Protein AF-A0A7K2XEG7-F1 (afdb_monomer_lite)

pLDDT: mean 86.23, std 12.8, range [40.44, 97.81]

Foldseek 3Di:
DDDDADDAQLDDGPDDPCVVPDPVDDDDDDDDDAADLVVLQVLLCVLQVFGADPVLSVVSVLQLRPSVLSNQQSVLCVVVVQWDDDPRHIYGNDPDTRPSSLVVLVVLLVVADPLLLVLLLLLLLLDQKDFLVLSCVLVVHDSVVCVVSVVSNVSSVQWDDDPRIIGGSGSVSSVSSNVNDPPVVSVVSNVVSVVCVVVVVCVVDPDPPDDDDDDD

Sequence (216 aa):
DVWLIAHRPGEAPPLPAALLAHPAVRTERLSLGPLARADTHRLAHDVLGAPPARSLSSLVDRAGGHPRLVIDLLTGLREENGVRLSGGEVELLTERLPARLSSRVRETLERYSPVCRQLLCVAAVLGDEVVYGDLALMTRTSVSALLPTLEEVYATGAVRNVGTRAVFQSPLLRRLIAESVPASVRLALEQEAAALRPAHRAQQHPAPARPAPPAA

Radius of gyration: 22.32 Å; chains: 1; bounding box: 79×63×40 Å

Secondary structure (DSSP, 8-state):
--------TTSPPSS-HHHHT-TTS--------PPPHHHHHHHHHHHHSSPBPHHHHHHHHTTTT-HHHHHHHHHHHHHTT-EEEETTEEEE--SSPPHHHHHHHHHHHTTS-HHHHHHHHHHHHH-SEEEHHHHHHHTTS-HHHHHHHHHHHHHTSSEEEETTEEEES-HHHHHHHHHHS-HHHHHHHHHHHHHHHHHHHHHHSPPPPPPPPPP-

Structure (mmCIF, N/CA/C/O backbone):
data_AF-A0A7K2XEG7-F1
#
_entry.id   AF-A0A7K2XEG7-F1
#
loop_
_atom_site.group_PDB
_atom_site.id
_atom_site.type_symbol
_atom_site.label_atom_id
_atom_site.label_alt_id
_atom_site.label_comp_id
_atom_site.label_asym_id
_atom_site.label_entity_id
_atom_site.label_seq_id
_atom_site.pdbx_PDB_ins_code
_atom_site.Cartn_x
_atom_site.Cartn_y
_atom_site.Cartn_z
_atom_site.occupancy
_atom_site.B_iso_or_equiv
_atom_site.auth_seq_id
_atom_site.auth_comp_id
_atom_site.auth_asym_id
_atom_site.auth_atom_id
_atom_site.pdbx_PDB_model_num
ATOM 1 N N . ASP A 1 1 ? 29.432 12.779 -21.546 1.00 73.81 1 ASP A N 1
ATOM 2 C CA . ASP A 1 1 ? 28.850 11.768 -20.640 1.00 73.81 1 ASP A CA 1
ATOM 3 C C . ASP A 1 1 ? 27.525 12.244 -20.081 1.00 73.81 1 ASP A C 1
ATOM 5 O O . ASP A 1 1 ? 27.423 13.399 -19.682 1.00 73.81 1 ASP A O 1
ATOM 9 N N . VAL A 1 2 ? 26.507 11.384 -20.104 1.00 82.44 2 VAL A N 1
ATOM 10 C CA . VAL A 1 2 ? 25.190 11.646 -19.504 1.00 82.44 2 VAL A CA 1
ATOM 11 C C . VAL A 1 2 ? 25.057 10.740 -18.289 1.00 82.44 2 VAL A C 1
ATOM 13 O O . VAL A 1 2 ? 25.242 9.530 -18.401 1.00 82.44 2 VAL A O 1
ATOM 16 N N . TRP A 1 3 ? 24.740 11.325 -17.137 1.00 81.50 3 TRP A N 1
ATOM 17 C CA . TRP A 1 3 ? 24.556 10.602 -15.881 1.00 81.50 3 TRP A CA 1
ATOM 18 C C . TRP A 1 3 ? 23.070 10.567 -15.527 1.00 81.50 3 TRP A C 1
ATOM 20 O O . TRP A 1 3 ? 22.403 11.600 -15.536 1.00 81.50 3 TRP A O 1
ATOM 30 N N . LEU A 1 4 ? 22.556 9.379 -15.212 1.00 84.25 4 LEU A N 1
ATOM 31 C CA . LEU A 1 4 ? 21.182 9.162 -14.760 1.00 84.25 4 LEU A CA 1
ATOM 32 C C . LEU A 1 4 ? 21.197 8.820 -13.276 1.00 84.25 4 LEU A C 1
ATOM 34 O O . LEU A 1 4 ? 21.914 7.918 -12.846 1.00 84.25 4 LEU A O 1
ATOM 38 N N . ILE A 1 5 ? 20.410 9.553 -12.495 1.00 82.50 5 ILE A N 1
ATOM 39 C CA . ILE A 1 5 ? 20.371 9.422 -11.042 1.00 82.50 5 ILE A CA 1
ATOM 40 C C . ILE A 1 5 ? 18.914 9.368 -10.610 1.00 82.50 5 ILE A C 1
ATOM 42 O O . ILE A 1 5 ? 18.109 10.209 -11.004 1.00 82.50 5 ILE A O 1
ATOM 46 N N . ALA A 1 6 ? 18.583 8.373 -9.792 1.00 80.75 6 ALA A N 1
ATOM 47 C CA . ALA A 1 6 ? 17.257 8.200 -9.222 1.00 80.75 6 ALA A CA 1
ATOM 48 C C . ALA A 1 6 ? 17.298 8.511 -7.725 1.00 80.75 6 ALA A C 1
ATOM 50 O O . ALA A 1 6 ? 18.203 8.073 -7.017 1.00 80.75 6 ALA A O 1
ATOM 51 N N . HIS A 1 7 ? 16.302 9.245 -7.240 1.00 75.81 7 HIS A N 1
ATOM 52 C CA . HIS A 1 7 ? 16.096 9.481 -5.817 1.00 75.81 7 HIS A CA 1
ATOM 53 C C . HIS A 1 7 ? 14.603 9.430 -5.501 1.00 75.81 7 HIS A C 1
ATOM 55 O O . HIS A 1 7 ? 13.766 9.662 -6.377 1.00 75.81 7 HIS A O 1
ATOM 61 N N . ARG A 1 8 ? 14.257 9.110 -4.254 1.00 69.50 8 ARG A N 1
ATOM 62 C CA . ARG A 1 8 ? 12.869 9.152 -3.797 1.00 69.50 8 ARG A CA 1
ATOM 63 C C . ARG A 1 8 ? 12.520 10.579 -3.346 1.00 69.50 8 ARG A C 1
ATOM 65 O O . ARG A 1 8 ? 13.357 11.233 -2.721 1.00 69.50 8 ARG A O 1
ATOM 72 N N . PRO A 1 9 ? 11.313 11.090 -3.639 1.00 63.09 9 PRO A N 1
ATOM 73 C CA . PRO A 1 9 ? 10.816 12.310 -3.008 1.00 63.09 9 PRO A CA 1
ATOM 74 C C . PRO A 1 9 ? 10.811 12.169 -1.478 1.00 63.09 9 PRO A C 1
ATOM 76 O O . PRO A 1 9 ? 10.471 11.107 -0.967 1.00 63.09 9 PRO A O 1
ATOM 79 N N . GLY A 1 10 ? 11.215 13.212 -0.752 1.00 61.12 10 GLY A N 1
ATOM 80 C CA . GLY A 1 10 ? 11.318 13.184 0.715 1.00 61.12 10 GLY A CA 1
ATOM 81 C C . GLY A 1 10 ? 12.621 12.587 1.263 1.00 61.12 10 GLY A C 1
ATOM 82 O O . GLY A 1 10 ? 12.930 12.790 2.432 1.00 61.12 10 GLY A O 1
ATOM 83 N N . GLU A 1 11 ? 13.423 11.922 0.428 1.00 66.06 11 GLU A N 1
ATOM 84 C CA . GLU A 1 11 ? 14.806 11.565 0.755 1.00 66.06 11 GLU A CA 1
ATOM 85 C C . GLU A 1 11 ? 15.761 12.646 0.227 1.00 66.06 11 GLU A C 1
ATOM 87 O O . GLU A 1 11 ? 15.491 13.302 -0.786 1.00 66.06 11 GLU A O 1
ATOM 92 N N . ALA A 1 12 ? 16.883 12.852 0.924 1.00 62.97 12 ALA A N 1
ATOM 93 C CA . ALA A 1 12 ? 17.890 13.813 0.491 1.00 62.97 12 ALA A CA 1
ATOM 94 C C . ALA A 1 12 ? 18.411 13.436 -0.909 1.00 62.97 12 ALA A C 1
ATOM 96 O O . ALA A 1 12 ? 18.666 12.254 -1.168 1.00 62.97 12 ALA A O 1
ATOM 97 N N . PRO A 1 13 ? 18.574 14.410 -1.826 1.00 67.31 13 PRO A N 1
ATOM 98 C CA . PRO A 1 13 ? 19.103 14.116 -3.144 1.00 67.31 13 PRO A CA 1
ATOM 99 C C . PRO A 1 13 ? 20.511 13.514 -3.003 1.00 67.31 13 PRO A C 1
ATOM 101 O O . PRO A 1 13 ? 21.317 14.011 -2.216 1.00 67.31 13 PRO A O 1
ATOM 104 N N . PRO A 1 14 ? 20.840 12.472 -3.780 1.00 67.81 14 PRO A N 1
ATOM 105 C CA . PRO A 1 14 ? 22.140 11.807 -3.711 1.00 67.81 14 PRO A CA 1
ATOM 106 C C . PRO A 1 14 ? 23.284 12.689 -4.234 1.00 67.81 14 PRO A C 1
ATOM 108 O O . PRO A 1 14 ? 24.449 12.360 -4.031 1.00 67.81 14 PRO A O 1
ATOM 111 N N . LEU A 1 15 ? 22.967 13.803 -4.907 1.00 73.25 15 LEU A N 1
ATOM 112 C CA . LEU A 1 15 ? 23.948 14.785 -5.352 1.00 73.25 15 LEU A CA 1
ATOM 113 C C . LEU A 1 15 ? 23.945 16.035 -4.468 1.00 73.25 15 LEU A C 1
ATOM 115 O O . LEU A 1 15 ? 22.869 16.536 -4.127 1.00 73.25 15 LEU A O 1
ATOM 119 N N . PRO A 1 16 ? 25.130 16.614 -4.190 1.00 76.50 16 PRO A N 1
ATOM 120 C CA . PRO A 1 16 ? 25.227 17.911 -3.539 1.00 76.50 16 PRO A CA 1
ATOM 121 C C . PRO A 1 16 ? 24.469 18.977 -4.333 1.00 76.50 16 PRO A C 1
ATOM 123 O O . PRO A 1 16 ? 24.622 19.076 -5.553 1.00 76.50 16 PRO A O 1
ATOM 126 N N . ALA A 1 17 ? 23.717 19.836 -3.641 1.00 74.12 17 ALA A N 1
ATOM 127 C CA . ALA A 1 17 ? 23.004 20.955 -4.266 1.00 74.12 17 ALA A CA 1
ATOM 128 C C . ALA A 1 17 ? 23.933 21.847 -5.116 1.00 74.12 17 ALA A C 1
ATOM 130 O O . ALA A 1 17 ? 23.524 22.343 -6.163 1.00 74.12 17 ALA A O 1
ATOM 131 N N . ALA A 1 18 ? 25.201 21.980 -4.712 1.00 74.56 18 ALA A N 1
ATOM 132 C CA . ALA A 1 18 ? 26.227 22.718 -5.444 1.00 74.56 18 ALA A CA 1
ATOM 133 C C . ALA A 1 18 ? 26.512 22.147 -6.846 1.00 74.56 18 ALA A C 1
ATOM 135 O O . ALA A 1 18 ? 26.750 22.912 -7.776 1.00 74.56 18 ALA A O 1
ATOM 136 N N . LEU A 1 19 ? 26.450 20.821 -7.021 1.00 76.81 19 LEU A N 1
ATOM 137 C CA . LEU A 1 19 ? 26.666 20.185 -8.322 1.00 76.81 19 LEU A CA 1
ATOM 138 C C . LEU A 1 19 ? 25.466 20.412 -9.249 1.00 76.81 19 LEU A C 1
ATOM 140 O O . LEU A 1 19 ? 25.640 20.735 -10.419 1.00 76.81 19 LEU A O 1
ATOM 144 N N . LEU A 1 20 ? 24.249 20.299 -8.708 1.00 75.56 20 LEU A N 1
ATOM 145 C CA . LEU A 1 20 ? 23.008 20.551 -9.449 1.00 75.56 20 LEU A CA 1
ATOM 146 C C . LEU A 1 20 ? 22.867 22.023 -9.876 1.00 75.56 20 LEU A C 1
ATOM 148 O O . LEU A 1 20 ? 22.195 22.309 -10.862 1.00 75.56 20 LEU A O 1
ATOM 152 N N . ALA A 1 21 ? 23.489 22.942 -9.132 1.00 75.31 21 ALA A N 1
ATOM 153 C CA . ALA A 1 21 ? 23.511 24.374 -9.419 1.00 75.31 21 ALA A CA 1
ATOM 154 C C . ALA A 1 21 ? 24.719 24.816 -10.267 1.00 75.31 21 ALA A C 1
ATOM 156 O O . ALA A 1 21 ? 24.853 26.005 -10.557 1.00 75.31 21 ALA A O 1
ATOM 157 N N . HIS A 1 22 ? 25.613 23.898 -10.657 1.00 81.00 22 HIS A N 1
ATOM 158 C CA . HIS A 1 22 ? 26.807 24.263 -11.408 1.00 81.00 22 HIS A CA 1
ATOM 159 C C . HIS A 1 22 ? 26.426 24.704 -12.834 1.00 81.00 22 HIS A C 1
ATOM 161 O O . HIS A 1 22 ? 25.903 23.895 -13.597 1.00 81.00 22 HIS A O 1
ATOM 167 N N . PRO A 1 23 ? 26.765 25.935 -13.265 1.00 79.00 23 PRO A N 1
ATOM 168 C CA . PRO A 1 23 ? 26.377 26.447 -14.586 1.00 79.00 23 PRO A CA 1
ATOM 169 C C . PRO A 1 23 ? 26.982 25.690 -15.782 1.00 79.00 23 PRO A C 1
ATOM 171 O O . PRO A 1 23 ? 26.504 25.849 -16.901 1.00 79.00 23 PRO A O 1
ATOM 174 N N . ALA A 1 24 ? 28.012 24.862 -15.569 1.00 85.12 24 ALA A N 1
ATOM 175 C CA . ALA A 1 24 ? 28.603 24.013 -16.603 1.00 85.12 24 ALA A CA 1
ATOM 176 C C . ALA A 1 24 ? 27.868 22.668 -16.767 1.00 85.12 24 ALA A C 1
ATOM 178 O O . ALA A 1 24 ? 28.137 21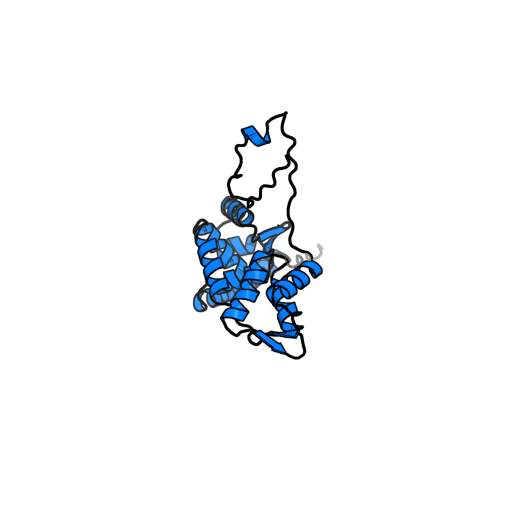.936 -17.717 1.00 85.12 24 ALA A O 1
ATOM 179 N N . VAL A 1 25 ? 26.947 22.330 -15.854 1.00 82.19 25 VAL A N 1
ATOM 180 C CA . VAL A 1 25 ? 26.185 21.078 -15.860 1.00 82.19 25 VAL A CA 1
ATOM 181 C C . VAL A 1 25 ? 24.733 21.384 -16.204 1.00 82.19 25 VAL A C 1
ATOM 183 O O . VAL A 1 25 ? 24.020 22.052 -15.457 1.00 82.19 25 VAL A O 1
ATOM 186 N N . ARG A 1 26 ? 24.253 20.856 -17.333 1.00 82.62 26 ARG A N 1
ATOM 187 C CA . ARG A 1 26 ? 22.825 20.899 -17.655 1.00 82.62 26 ARG A CA 1
ATOM 188 C C . ARG A 1 26 ? 22.113 19.783 -16.897 1.00 82.62 26 ARG A C 1
ATOM 190 O O . ARG A 1 26 ? 22.345 18.609 -17.168 1.00 82.62 26 ARG A O 1
ATOM 197 N N . THR A 1 27 ? 21.232 20.159 -15.976 1.00 81.94 27 THR A N 1
ATOM 198 C CA . THR A 1 27 ? 20.401 19.215 -15.221 1.00 81.94 27 THR A CA 1
ATOM 199 C C . THR A 1 27 ? 18.966 19.278 -15.725 1.00 81.94 27 THR A C 1
ATOM 201 O O . THR A 1 27 ? 18.382 20.358 -15.801 1.00 81.94 27 THR A O 1
ATOM 204 N N . GLU A 1 28 ? 18.376 18.125 -16.021 1.00 83.69 28 GLU A N 1
ATOM 205 C CA . GLU A 1 28 ? 16.949 17.992 -16.306 1.00 83.69 28 GLU A CA 1
ATOM 206 C C . GLU A 1 28 ? 16.319 17.054 -15.275 1.00 83.69 28 GLU A C 1
ATOM 208 O O . GLU A 1 28 ? 16.890 16.017 -14.936 1.00 83.69 28 GLU A O 1
ATOM 213 N N . ARG A 1 29 ? 15.158 17.437 -14.732 1.00 79.81 29 ARG A N 1
ATOM 214 C CA . ARG A 1 29 ? 14.415 16.602 -13.783 1.00 79.81 29 ARG A CA 1
ATOM 215 C C . ARG A 1 29 ? 13.237 15.962 -14.493 1.00 79.81 29 ARG A C 1
ATOM 217 O O . ARG A 1 29 ? 12.306 16.657 -14.888 1.00 79.81 29 ARG A O 1
ATOM 224 N N . LEU A 1 30 ? 13.255 14.638 -14.569 1.00 84.12 30 LEU A N 1
ATOM 225 C CA . LEU A 1 30 ? 12.117 13.852 -15.020 1.00 84.12 30 LEU A CA 1
ATOM 226 C C . LEU A 1 30 ? 11.344 13.347 -13.799 1.00 84.12 30 LEU A C 1
ATOM 228 O O . LEU A 1 30 ? 11.855 12.540 -13.023 1.00 84.12 30 LEU A O 1
ATOM 232 N N . SER A 1 31 ? 10.116 13.830 -13.615 1.00 80.44 31 SER A N 1
ATOM 233 C CA . SER A 1 31 ? 9.225 13.288 -12.588 1.00 80.44 31 SER A CA 1
ATOM 234 C C . SER A 1 31 ? 8.603 11.990 -13.096 1.00 80.44 31 SER A C 1
ATOM 236 O O . SER A 1 31 ? 7.930 11.983 -14.127 1.00 80.44 31 SER A O 1
ATOM 238 N N . LEU A 1 32 ? 8.852 10.886 -12.391 1.00 84.31 32 LEU A N 1
ATOM 239 C CA . LEU A 1 32 ? 8.277 9.589 -12.729 1.00 84.31 32 LEU A CA 1
ATOM 240 C C . LEU A 1 32 ? 6.904 9.450 -12.073 1.00 84.31 32 LEU A C 1
ATOM 242 O O . LEU A 1 32 ? 6.792 9.382 -10.849 1.00 84.31 32 LEU A O 1
ATOM 246 N N . GLY A 1 33 ? 5.869 9.403 -12.907 1.00 83.75 33 GLY A N 1
ATOM 247 C CA . GLY A 1 33 ? 4.522 9.040 -12.485 1.00 83.75 33 GLY A CA 1
ATOM 248 C C . GLY A 1 33 ? 4.345 7.524 -12.319 1.00 83.75 33 GLY A C 1
ATOM 249 O O . GLY A 1 33 ? 5.250 6.745 -12.633 1.00 83.75 33 GLY A O 1
ATOM 250 N N . PRO A 1 34 ? 3.165 7.089 -11.848 1.00 88.12 34 PRO A N 1
ATOM 251 C CA . PRO A 1 34 ? 2.790 5.682 -11.889 1.00 88.12 34 PRO A CA 1
ATOM 252 C C . PRO A 1 34 ? 2.777 5.168 -13.334 1.00 88.12 34 PRO A C 1
ATOM 254 O O . PRO A 1 34 ? 2.472 5.907 -14.271 1.00 88.12 34 PRO A O 1
ATOM 257 N N . LEU A 1 35 ? 3.077 3.881 -13.508 1.00 93.75 35 LEU A N 1
ATOM 258 C CA . LEU A 1 35 ? 2.961 3.214 -14.800 1.00 93.75 35 LEU A CA 1
ATOM 259 C C . LEU A 1 35 ? 1.519 3.250 -15.297 1.00 93.75 35 LEU A C 1
ATOM 261 O O . LEU A 1 35 ? 0.571 3.073 -14.525 1.00 93.75 35 LEU A O 1
ATOM 265 N N . ALA A 1 36 ? 1.352 3.397 -16.612 1.00 94.38 36 ALA A N 1
ATOM 266 C CA . ALA A 1 36 ? 0.051 3.206 -17.224 1.00 94.38 36 ALA A CA 1
ATOM 267 C C . ALA A 1 36 ? -0.427 1.762 -17.004 1.00 94.38 36 ALA A C 1
ATOM 269 O O . ALA A 1 36 ? 0.364 0.834 -16.805 1.00 94.38 36 ALA A O 1
ATOM 270 N N . ARG A 1 37 ? -1.745 1.549 -17.082 1.00 94.94 37 ARG A N 1
ATOM 271 C CA . ARG A 1 37 ? -2.347 0.216 -16.936 1.00 94.94 37 ARG A CA 1
ATOM 272 C C . ARG A 1 37 ? -1.685 -0.798 -17.876 1.00 94.94 37 ARG A C 1
ATOM 274 O O . ARG A 1 37 ? -1.244 -1.842 -17.417 1.00 94.94 37 ARG A O 1
ATOM 281 N N . ALA A 1 38 ? -1.541 -0.468 -19.160 1.00 96.00 38 ALA A N 1
ATOM 282 C CA . ALA A 1 38 ? -0.907 -1.356 -20.138 1.00 96.00 38 ALA A CA 1
ATOM 283 C C . ALA A 1 38 ? 0.538 -1.729 -19.751 1.00 96.00 38 ALA A C 1
ATOM 285 O O . ALA A 1 38 ? 0.902 -2.900 -19.799 1.00 96.00 38 ALA A O 1
ATOM 286 N N . ASP A 1 39 ? 1.338 -0.763 -19.292 1.00 97.00 39 ASP A N 1
ATOM 287 C CA . ASP A 1 39 ? 2.721 -0.987 -18.842 1.00 97.00 39 ASP A CA 1
ATOM 288 C C . ASP A 1 39 ? 2.795 -1.852 -17.590 1.00 97.00 39 ASP A C 1
ATOM 290 O O . ASP A 1 39 ? 3.689 -2.679 -17.447 1.00 97.00 39 ASP A O 1
ATOM 294 N N . THR A 1 40 ? 1.818 -1.696 -16.703 1.00 96.94 40 THR A N 1
ATOM 295 C CA . THR A 1 40 ? 1.696 -2.496 -15.487 1.00 96.94 40 THR A CA 1
ATOM 296 C C . THR A 1 40 ? 1.416 -3.966 -15.814 1.00 96.94 40 THR A C 1
ATOM 298 O O . THR A 1 40 ? 2.018 -4.853 -15.212 1.00 96.94 40 THR A O 1
ATOM 301 N N . HIS A 1 41 ? 0.555 -4.236 -16.801 1.00 96.75 41 HIS A N 1
ATOM 302 C CA . HIS A 1 41 ? 0.289 -5.597 -17.286 1.00 96.75 41 HIS A CA 1
ATOM 303 C C . HIS A 1 41 ? 1.481 -6.194 -18.039 1.00 96.75 41 HIS A C 1
ATOM 305 O O . HIS A 1 41 ? 1.762 -7.378 -17.870 1.00 96.75 41 HIS A O 1
ATOM 311 N N . ARG A 1 42 ? 2.229 -5.383 -18.802 1.00 97.31 42 ARG A N 1
ATOM 312 C CA . ARG A 1 42 ? 3.500 -5.814 -19.417 1.00 97.31 42 ARG A CA 1
ATOM 313 C C . ARG A 1 42 ? 4.530 -6.205 -18.360 1.00 97.31 42 ARG A C 1
ATOM 315 O O . ARG A 1 42 ? 5.065 -7.303 -18.414 1.00 97.31 42 ARG A O 1
ATOM 322 N N . LEU A 1 43 ? 4.711 -5.370 -17.338 1.00 97.81 43 LEU A N 1
ATOM 323 C CA . LEU A 1 43 ? 5.572 -5.692 -16.201 1.00 97.81 43 LEU A CA 1
ATOM 324 C C . LEU A 1 43 ? 5.125 -6.980 -15.494 1.00 97.81 43 LEU A C 1
ATOM 326 O O . LEU A 1 43 ? 5.958 -7.798 -15.117 1.00 97.81 43 LEU A O 1
ATOM 330 N N . ALA A 1 44 ? 3.817 -7.174 -15.308 1.00 97.50 44 ALA A N 1
ATOM 331 C CA . ALA A 1 44 ? 3.295 -8.388 -14.690 1.00 97.50 44 ALA A CA 1
ATOM 332 C C . ALA A 1 44 ? 3.610 -9.635 -15.524 1.00 97.50 44 ALA A C 1
ATOM 334 O O . ALA A 1 44 ? 4.082 -10.627 -14.972 1.00 97.50 44 ALA A O 1
ATOM 335 N N . HIS A 1 45 ? 3.405 -9.561 -16.841 1.00 97.19 45 HIS A N 1
ATOM 336 C CA . HIS A 1 45 ? 3.793 -10.612 -17.775 1.00 97.19 45 HIS A CA 1
ATOM 337 C C . HIS A 1 45 ? 5.289 -10.936 -17.665 1.00 97.19 45 HIS A C 1
ATOM 339 O O . HIS A 1 45 ? 5.645 -12.100 -17.508 1.00 97.19 45 HIS A O 1
ATOM 345 N N . ASP A 1 46 ? 6.156 -9.922 -17.663 1.00 97.50 46 ASP A N 1
ATOM 346 C CA . ASP A 1 46 ? 7.610 -10.108 -17.581 1.00 97.50 46 ASP A CA 1
ATOM 347 C C . ASP A 1 46 ? 8.040 -10.781 -16.269 1.00 97.50 46 ASP A C 1
ATOM 349 O O . ASP A 1 46 ? 8.928 -11.633 -16.258 1.00 97.50 46 ASP A O 1
ATOM 353 N N . VAL A 1 47 ? 7.386 -10.447 -15.152 1.00 96.62 47 VAL A N 1
ATOM 354 C CA . VAL A 1 47 ? 7.666 -11.064 -13.845 1.00 96.62 47 VAL A CA 1
ATOM 355 C C . VAL A 1 47 ? 7.169 -12.510 -13.781 1.00 96.62 47 VAL A C 1
ATOM 357 O O . VAL A 1 47 ? 7.816 -13.347 -13.145 1.00 96.62 47 VAL A O 1
ATOM 360 N N . LEU A 1 48 ? 6.018 -12.806 -14.390 1.00 95.88 48 LEU A N 1
ATOM 361 C CA . LEU A 1 48 ? 5.348 -14.108 -14.317 1.00 95.88 48 LEU A CA 1
ATOM 362 C C . LEU A 1 48 ? 5.817 -15.098 -15.393 1.00 95.88 48 LEU A C 1
ATOM 364 O O . LEU A 1 48 ? 5.692 -16.304 -15.190 1.00 95.88 48 LEU A O 1
ATOM 368 N N . GLY A 1 49 ? 6.343 -14.603 -16.515 1.00 96.19 49 GLY A N 1
ATOM 369 C CA . GLY A 1 49 ? 6.673 -15.383 -17.713 1.00 96.19 49 GLY A CA 1
ATOM 370 C C . GLY A 1 49 ? 5.464 -15.748 -18.587 1.00 96.19 49 GLY A C 1
ATOM 371 O O . GLY A 1 49 ? 5.629 -16.438 -19.589 1.00 96.19 49 GLY A O 1
ATOM 372 N N . ALA A 1 50 ? 4.261 -15.314 -18.205 1.00 96.25 50 ALA A N 1
ATOM 373 C CA . ALA A 1 50 ? 3.000 -15.539 -18.906 1.00 96.25 50 ALA A CA 1
ATOM 374 C C . ALA A 1 50 ? 1.978 -14.455 -18.503 1.00 96.25 50 ALA A C 1
ATOM 376 O O . ALA A 1 50 ? 2.110 -13.860 -17.426 1.00 96.25 50 ALA A O 1
ATOM 377 N N . PRO A 1 51 ? 0.960 -14.167 -19.335 1.00 96.00 51 PRO A N 1
ATOM 378 C CA . PRO A 1 51 ? -0.019 -13.126 -19.035 1.00 96.00 51 PRO A CA 1
ATOM 379 C C . PRO A 1 51 ? -0.858 -13.467 -17.789 1.00 96.00 51 PRO A C 1
ATOM 381 O O . PRO A 1 51 ? -1.234 -14.625 -17.591 1.00 96.00 51 PRO A O 1
ATOM 384 N N . PRO A 1 52 ? -1.172 -12.480 -16.931 1.00 96.62 52 PRO A N 1
ATOM 385 C CA . PRO A 1 52 ? -2.037 -12.696 -15.777 1.00 96.62 52 PRO A CA 1
ATOM 386 C C . PRO A 1 52 ? -3.501 -12.879 -16.199 1.00 96.62 52 PRO A C 1
ATOM 388 O O . PRO A 1 52 ? -4.070 -12.027 -16.883 1.00 96.62 52 PRO A O 1
ATOM 391 N N . ALA A 1 53 ? -4.156 -13.925 -15.692 1.00 96.81 53 ALA A N 1
ATOM 392 C CA . ALA A 1 53 ? -5.591 -14.131 -15.873 1.00 96.81 53 ALA A CA 1
ATOM 393 C C . ALA A 1 53 ? -6.407 -12.998 -15.220 1.00 96.81 53 ALA A C 1
ATOM 395 O O . ALA A 1 53 ? -5.899 -12.213 -14.412 1.00 96.81 53 ALA A O 1
ATOM 396 N N . ARG A 1 54 ? -7.710 -12.915 -15.518 1.00 95.12 54 ARG A N 1
ATOM 397 C CA . ARG A 1 54 ? -8.589 -11.797 -15.106 1.00 95.12 54 ARG A CA 1
ATOM 398 C C . ARG A 1 54 ? -8.531 -11.442 -13.612 1.00 95.12 54 ARG A C 1
ATOM 400 O O . ARG A 1 54 ? -8.519 -10.256 -13.269 1.00 95.12 54 ARG A O 1
ATOM 407 N N . SER A 1 55 ? -8.520 -12.434 -12.722 1.00 93.75 55 SER A N 1
ATOM 408 C CA . SER A 1 55 ? -8.474 -12.214 -11.267 1.00 93.75 55 SER A CA 1
ATOM 409 C C . SER A 1 55 ? -7.138 -11.610 -10.828 1.00 93.75 55 SER A C 1
ATOM 411 O O . SER A 1 55 ? -7.118 -10.583 -10.149 1.00 93.75 55 SER A O 1
ATOM 413 N N . LEU A 1 56 ? -6.022 -12.173 -11.301 1.00 96.06 56 LEU A N 1
ATOM 414 C CA . LEU A 1 56 ? -4.681 -11.658 -11.031 1.00 96.06 56 LEU A CA 1
ATOM 415 C C . LEU A 1 56 ? -4.480 -10.264 -11.637 1.00 96.06 56 LEU A C 1
ATOM 417 O O . LEU A 1 56 ? -3.972 -9.370 -10.969 1.00 96.06 56 LEU A O 1
ATOM 421 N N . SER A 1 57 ? -4.964 -10.054 -12.861 1.00 96.38 57 SER A N 1
ATOM 422 C CA . SER A 1 57 ? -4.988 -8.756 -13.537 1.00 96.38 57 SER A CA 1
ATOM 423 C C . SER A 1 57 ? -5.695 -7.682 -12.704 1.00 96.38 57 SER A C 1
ATOM 425 O O . SER A 1 57 ? -5.180 -6.577 -12.542 1.00 96.38 57 SER A O 1
ATOM 427 N N . SER A 1 58 ? -6.847 -8.022 -12.120 1.00 94.94 58 SER A N 1
ATOM 428 C CA . SER A 1 58 ? -7.612 -7.105 -11.268 1.00 94.94 58 SER A CA 1
ATOM 429 C C . SER A 1 58 ? -6.863 -6.770 -9.974 1.00 94.94 58 SER A C 1
ATOM 431 O O . SER A 1 58 ? -6.917 -5.637 -9.499 1.00 94.94 58 SER A O 1
ATOM 433 N N . LEU A 1 59 ? -6.130 -7.730 -9.401 1.00 94.62 59 LEU A N 1
ATOM 434 C CA . LEU A 1 59 ? -5.284 -7.491 -8.231 1.00 94.62 59 LEU A CA 1
ATOM 435 C C . LEU A 1 59 ? -4.064 -6.621 -8.574 1.00 94.62 59 LEU A C 1
ATOM 437 O O . LEU A 1 59 ? -3.726 -5.716 -7.812 1.00 94.62 59 LEU A O 1
ATOM 441 N N . VAL A 1 60 ? -3.445 -6.849 -9.733 1.00 95.50 60 VAL A N 1
ATOM 442 C CA . VAL A 1 60 ? -2.335 -6.044 -10.263 1.00 95.50 60 VAL A CA 1
ATOM 443 C C . VAL A 1 60 ? -2.769 -4.596 -10.510 1.00 95.50 60 VAL A C 1
ATOM 445 O O . VAL A 1 60 ? -2.052 -3.675 -10.121 1.00 95.50 60 VAL A O 1
ATOM 448 N N . ASP A 1 61 ? -3.968 -4.368 -11.053 1.00 95.19 61 ASP A N 1
ATOM 449 C CA . ASP A 1 61 ? -4.516 -3.018 -11.249 1.00 95.19 61 ASP A CA 1
ATOM 450 C C . ASP A 1 61 ? -4.592 -2.224 -9.934 1.00 95.19 61 ASP A C 1
ATOM 452 O O . ASP A 1 61 ? -4.351 -1.014 -9.907 1.00 95.19 61 ASP A O 1
ATOM 456 N N . ARG A 1 62 ? -4.867 -2.903 -8.810 1.00 93.06 62 ARG A N 1
ATOM 457 C CA . ARG A 1 62 ? -4.932 -2.266 -7.485 1.00 93.06 62 ARG A CA 1
ATOM 458 C C . ARG A 1 62 ? -3.580 -1.753 -7.004 1.00 93.06 62 ARG A C 1
ATOM 460 O O . ARG A 1 62 ? -3.560 -0.923 -6.097 1.00 93.06 62 ARG A O 1
ATOM 467 N N . ALA A 1 63 ? -2.465 -2.187 -7.593 1.00 92.56 63 ALA A N 1
ATOM 468 C CA . ALA A 1 63 ? -1.161 -1.595 -7.315 1.00 92.56 63 ALA A CA 1
ATOM 469 C C . ALA A 1 63 ? -1.087 -0.125 -7.764 1.00 92.56 63 ALA A C 1
ATOM 471 O O . ALA A 1 63 ? -0.227 0.604 -7.268 1.00 92.56 63 ALA A O 1
ATOM 472 N N . GLY A 1 64 ? -1.989 0.341 -8.638 1.00 89.50 64 GLY A N 1
ATOM 473 C CA . GLY A 1 64 ? -2.060 1.743 -9.057 1.00 89.50 64 GLY A CA 1
ATOM 474 C C . GLY A 1 64 ? -0.823 2.187 -9.837 1.00 89.50 64 GLY A C 1
ATOM 475 O O . GLY A 1 64 ? -0.340 3.294 -9.634 1.00 89.50 64 GLY A O 1
ATOM 476 N N . GLY A 1 65 ? -0.249 1.290 -10.645 1.00 91.31 65 GLY A N 1
ATOM 477 C CA . GLY A 1 65 ? 0.931 1.578 -11.464 1.00 91.31 65 GLY A CA 1
ATOM 478 C C . GLY A 1 65 ? 2.253 1.678 -10.699 1.00 91.31 65 GLY A C 1
ATOM 479 O O . GLY A 1 65 ? 3.245 2.113 -11.274 1.00 91.31 65 GLY A O 1
ATOM 480 N N . HIS A 1 66 ? 2.310 1.281 -9.423 1.00 89.44 66 HIS A N 1
ATOM 481 C CA . HIS A 1 66 ? 3.552 1.279 -8.641 1.00 89.44 66 HIS A CA 1
ATOM 482 C C . HIS A 1 66 ? 4.419 0.054 -8.990 1.00 89.44 66 HIS A C 1
ATOM 484 O O . HIS A 1 66 ? 4.114 -1.044 -8.512 1.00 89.44 66 HIS A O 1
ATOM 490 N N . PRO A 1 67 ? 5.535 0.202 -9.738 1.00 91.25 67 PRO A N 1
ATOM 491 C CA . PRO A 1 67 ? 6.280 -0.943 -10.276 1.00 91.25 67 PRO A CA 1
ATOM 492 C C . PRO A 1 67 ? 6.788 -1.884 -9.184 1.00 91.25 67 PRO A C 1
ATOM 494 O O . PRO A 1 67 ? 6.674 -3.102 -9.290 1.00 91.25 67 PRO A O 1
ATOM 497 N N . ARG A 1 68 ? 7.315 -1.314 -8.091 1.00 88.94 68 ARG A N 1
ATOM 498 C CA . ARG A 1 68 ? 7.823 -2.091 -6.956 1.00 88.94 68 ARG A CA 1
ATOM 499 C C . ARG A 1 68 ? 6.722 -2.922 -6.298 1.00 88.94 68 ARG A C 1
ATOM 501 O O . ARG A 1 68 ? 6.961 -4.089 -6.024 1.00 88.94 68 ARG A O 1
ATOM 508 N N . LEU A 1 69 ? 5.532 -2.353 -6.077 1.00 90.56 69 LEU A N 1
ATOM 509 C CA . LEU A 1 69 ? 4.417 -3.087 -5.466 1.00 90.56 69 LEU A CA 1
ATOM 510 C C . LEU A 1 69 ? 3.952 -4.243 -6.353 1.00 90.56 69 LEU A C 1
ATOM 512 O O . LEU A 1 69 ? 3.656 -5.310 -5.831 1.00 90.56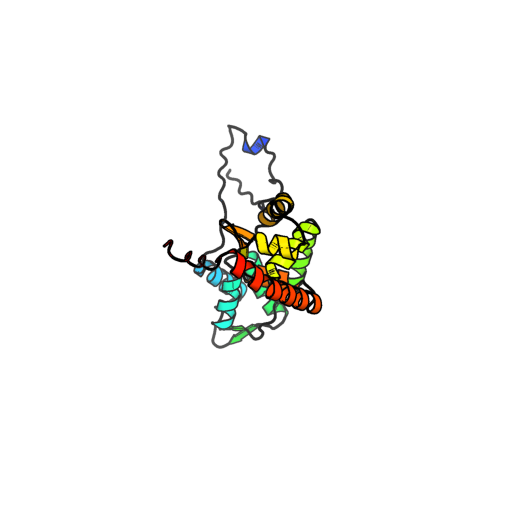 69 LEU A O 1
ATOM 516 N N . VAL A 1 70 ? 3.930 -4.052 -7.675 1.00 94.75 70 VAL A N 1
ATOM 517 C CA . VAL A 1 70 ? 3.585 -5.109 -8.641 1.00 94.75 70 VAL A CA 1
ATOM 518 C C . VAL A 1 70 ? 4.596 -6.251 -8.569 1.00 94.75 70 VAL A C 1
ATOM 520 O O . VAL A 1 70 ? 4.206 -7.400 -8.383 1.00 94.75 70 VAL A O 1
ATOM 523 N N . ILE A 1 71 ? 5.893 -5.940 -8.653 1.00 94.69 71 ILE A N 1
ATOM 524 C CA . ILE A 1 71 ? 6.964 -6.945 -8.584 1.00 94.69 71 ILE A CA 1
ATOM 525 C C . ILE A 1 71 ? 6.895 -7.717 -7.265 1.00 94.69 71 ILE A C 1
ATOM 527 O O . ILE A 1 71 ? 6.978 -8.945 -7.259 1.00 94.69 71 ILE A O 1
ATOM 531 N N . ASP A 1 72 ? 6.728 -7.007 -6.152 1.00 93.19 72 ASP A N 1
ATOM 532 C CA . ASP A 1 72 ? 6.720 -7.594 -4.816 1.00 93.19 72 ASP A CA 1
ATOM 533 C C . ASP A 1 72 ? 5.487 -8.474 -4.585 1.00 93.19 72 ASP A C 1
ATOM 535 O O . ASP A 1 72 ? 5.611 -9.570 -4.039 1.00 93.19 72 ASP A O 1
ATOM 539 N N . LEU A 1 73 ? 4.318 -8.026 -5.052 1.00 94.88 73 LEU A N 1
ATOM 540 C CA . LEU A 1 73 ? 3.079 -8.798 -5.036 1.00 94.88 73 LEU A CA 1
ATOM 541 C C . LEU A 1 73 ? 3.236 -10.105 -5.818 1.00 94.88 73 LEU A C 1
ATOM 543 O O . LEU A 1 73 ? 2.950 -11.175 -5.292 1.00 94.88 73 LEU A O 1
ATOM 547 N N . LEU A 1 74 ? 3.688 -10.026 -7.069 1.00 95.56 74 LEU A N 1
ATOM 548 C CA . LEU A 1 74 ? 3.767 -11.186 -7.956 1.00 95.56 74 LEU A CA 1
ATOM 549 C C . LEU A 1 74 ? 4.850 -12.173 -7.519 1.00 95.56 74 LEU A C 1
ATOM 551 O O . LEU A 1 74 ? 4.634 -13.383 -7.539 1.00 95.56 74 LEU A O 1
ATOM 555 N N . THR A 1 75 ? 5.996 -11.658 -7.072 1.00 94.38 75 THR A N 1
ATOM 556 C CA . THR A 1 75 ? 7.075 -12.488 -6.527 1.00 94.38 75 THR A CA 1
ATOM 557 C C . THR A 1 75 ? 6.613 -13.197 -5.258 1.00 94.38 75 THR A C 1
ATOM 559 O O . THR A 1 75 ? 6.794 -14.405 -5.154 1.00 94.38 75 THR A O 1
ATOM 562 N N . GLY A 1 76 ? 5.955 -12.482 -4.339 1.00 94.19 76 GLY A N 1
ATOM 563 C CA . GLY A 1 76 ? 5.424 -13.072 -3.111 1.00 94.19 76 GLY A CA 1
ATOM 564 C C . GLY A 1 76 ? 4.335 -14.113 -3.377 1.00 94.19 76 GLY A C 1
ATOM 565 O O . GLY A 1 76 ? 4.369 -15.194 -2.803 1.00 94.19 76 GLY A O 1
ATOM 566 N N . LEU A 1 77 ? 3.410 -13.848 -4.306 1.00 95.38 77 LEU A N 1
ATOM 567 C CA . LEU A 1 77 ? 2.393 -14.829 -4.697 1.00 95.38 77 LEU A CA 1
ATOM 568 C C . LEU A 1 77 ? 3.022 -16.098 -5.283 1.00 95.38 77 LEU A C 1
ATOM 570 O O . LEU A 1 77 ? 2.534 -17.191 -5.020 1.00 95.38 77 LEU A O 1
ATOM 574 N N . ARG A 1 78 ? 4.108 -15.980 -6.053 1.00 94.00 78 ARG A N 1
ATOM 575 C CA . ARG A 1 78 ? 4.833 -17.144 -6.575 1.00 94.00 78 ARG A CA 1
ATOM 576 C C . ARG A 1 78 ? 5.556 -17.914 -5.468 1.00 94.00 78 ARG A C 1
ATOM 578 O O . ARG A 1 78 ? 5.477 -19.135 -5.443 1.00 94.00 78 ARG A O 1
ATOM 585 N N . GLU A 1 79 ? 6.234 -17.211 -4.563 1.00 93.69 79 GLU A N 1
ATOM 586 C CA . GLU A 1 79 ? 6.933 -17.805 -3.412 1.00 93.69 79 GLU A CA 1
ATOM 587 C C . GLU A 1 79 ? 5.966 -18.548 -2.473 1.00 93.69 79 GLU A C 1
ATOM 589 O O . GLU A 1 79 ? 6.312 -19.585 -1.914 1.00 93.69 79 GLU A O 1
ATOM 594 N N . GLU A 1 80 ? 4.734 -18.052 -2.341 1.00 95.12 80 GLU A N 1
ATOM 595 C CA . GLU A 1 80 ? 3.714 -18.578 -1.427 1.00 95.12 80 GLU A CA 1
ATOM 596 C C . GLU A 1 80 ? 2.689 -19.505 -2.115 1.00 95.12 80 GLU A C 1
ATOM 598 O O . GLU A 1 80 ? 1.659 -19.829 -1.527 1.00 95.12 80 GLU A O 1
ATOM 603 N N . ASN A 1 81 ? 2.950 -19.953 -3.352 1.00 94.62 81 ASN A N 1
ATOM 604 C CA . ASN A 1 81 ? 2.041 -20.792 -4.155 1.00 94.62 81 ASN A CA 1
ATOM 605 C C . ASN A 1 81 ? 0.620 -20.204 -4.322 1.00 94.62 81 ASN A C 1
ATOM 607 O O . ASN A 1 81 ? -0.363 -20.928 -4.466 1.00 94.62 81 ASN A O 1
ATOM 611 N N . GLY A 1 82 ? 0.500 -18.877 -4.305 1.00 95.62 82 GLY A N 1
ATOM 612 C CA . GLY A 1 82 ? -0.747 -18.136 -4.490 1.00 95.62 82 GLY A CA 1
ATOM 613 C C . GLY A 1 82 ? -1.161 -17.944 -5.951 1.00 95.62 82 GLY A C 1
ATOM 614 O O . GLY A 1 82 ? -2.218 -17.367 -6.208 1.00 95.62 82 GLY A O 1
ATOM 615 N N . VAL A 1 83 ? -0.356 -18.412 -6.906 1.00 96.75 83 VAL A N 1
ATOM 616 C CA . VAL A 1 83 ? -0.635 -18.366 -8.348 1.00 96.75 83 VAL A CA 1
ATOM 617 C C . VAL A 1 83 ? -0.280 -19.683 -9.032 1.00 96.75 83 VAL A C 1
ATOM 619 O O . VAL A 1 83 ? 0.579 -20.423 -8.554 1.00 96.75 83 VAL A O 1
ATOM 622 N N . ARG A 1 84 ? -0.912 -19.967 -10.176 1.00 96.44 84 ARG A N 1
ATOM 623 C CA . ARG A 1 84 ? -0.649 -21.170 -10.983 1.00 96.44 84 ARG A CA 1
ATOM 624 C C . ARG A 1 84 ? -0.763 -20.880 -12.474 1.00 96.44 84 ARG A C 1
ATOM 626 O O . ARG A 1 84 ? -1.688 -20.199 -12.897 1.00 96.44 84 ARG A O 1
ATOM 633 N N . LEU A 1 85 ? 0.138 -21.451 -13.273 1.00 96.44 85 LEU A N 1
ATOM 634 C CA . LEU A 1 85 ? 0.034 -21.429 -14.734 1.00 96.44 85 LEU A CA 1
ATOM 635 C C . LEU A 1 85 ? -1.018 -22.444 -15.210 1.00 96.44 85 LEU A C 1
ATOM 637 O O . LEU A 1 85 ? -0.979 -23.620 -14.838 1.00 96.44 85 LEU A O 1
ATOM 641 N N . SER A 1 86 ? -1.959 -21.988 -16.029 1.00 94.44 86 SER A N 1
ATOM 642 C CA . SER A 1 86 ? -3.107 -22.755 -16.510 1.00 94.44 86 SER A CA 1
ATOM 643 C C . SER A 1 86 ? 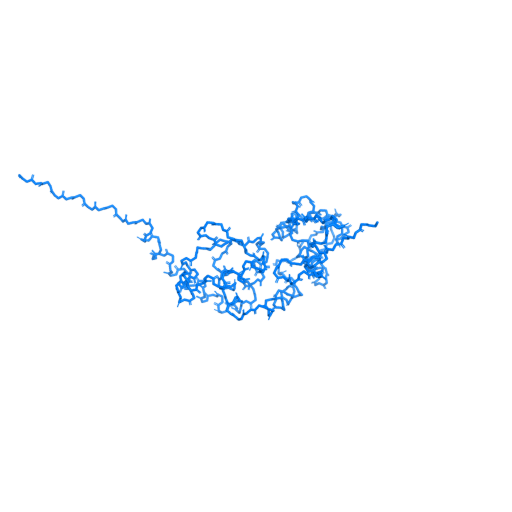-3.549 -22.207 -17.862 1.00 94.44 86 SER A C 1
ATOM 645 O O . SER A 1 86 ? -3.799 -21.015 -17.991 1.00 94.44 86 SER A O 1
ATOM 647 N N . GLY A 1 87 ? -3.602 -23.048 -18.897 1.00 91.19 87 GLY A N 1
ATOM 648 C CA . GLY A 1 87 ? -4.067 -22.609 -20.220 1.00 91.19 87 GLY A CA 1
ATOM 649 C C . GLY A 1 87 ? -3.249 -21.472 -20.854 1.00 91.19 87 GLY A C 1
ATOM 650 O O . GLY A 1 87 ? -3.784 -20.732 -21.668 1.00 91.19 87 GLY A O 1
ATOM 651 N N . GLY A 1 88 ? -1.973 -21.315 -20.480 1.00 94.75 88 GLY A N 1
ATOM 652 C CA . GLY A 1 88 ? -1.113 -20.228 -20.967 1.00 94.75 88 GLY A CA 1
ATOM 653 C C . GLY A 1 88 ? -1.250 -18.904 -20.206 1.00 94.75 88 GLY A C 1
ATOM 654 O O . GLY A 1 88 ? -0.520 -17.968 -20.515 1.00 94.75 88 GLY A O 1
ATOM 655 N N . GLU A 1 89 ? -2.112 -18.833 -19.191 1.00 96.81 89 GLU A N 1
ATOM 656 C CA . GLU A 1 89 ? -2.266 -17.671 -18.311 1.00 96.81 89 GLU A CA 1
ATOM 657 C C . GLU A 1 89 ? -1.932 -18.023 -16.857 1.00 96.81 89 GLU A C 1
ATOM 659 O O . GLU A 1 89 ? -1.989 -19.182 -16.439 1.00 96.81 89 GLU A O 1
ATOM 664 N N . VAL A 1 90 ? -1.591 -17.014 -16.057 1.00 97.50 90 VAL A N 1
ATOM 665 C CA . VAL A 1 90 ? -1.353 -17.185 -14.621 1.00 97.50 90 VAL A CA 1
ATOM 666 C C . VAL A 1 90 ? -2.605 -16.836 -13.825 1.00 97.50 90 VAL A C 1
ATOM 668 O O . VAL A 1 90 ? -3.016 -15.677 -13.750 1.00 97.50 90 VAL A O 1
ATOM 671 N N . GLU A 1 91 ? -3.200 -17.847 -13.201 1.00 96.75 91 GLU A N 1
ATOM 672 C CA . GLU A 1 91 ? -4.390 -17.743 -12.362 1.00 96.75 91 GLU A CA 1
ATOM 673 C C . GLU A 1 91 ? -4.026 -17.402 -10.912 1.00 96.75 91 GLU A C 1
ATOM 675 O O . GLU A 1 91 ? -3.054 -17.923 -10.361 1.00 96.75 91 GLU A O 1
ATOM 680 N N . LEU A 1 92 ? -4.844 -16.559 -10.275 1.00 96.88 92 LEU A N 1
ATOM 681 C CA . LEU A 1 92 ? -4.781 -16.292 -8.838 1.00 96.88 92 LEU A CA 1
ATOM 682 C C . LEU A 1 92 ? -5.509 -17.403 -8.067 1.00 96.88 92 LEU A C 1
ATOM 684 O O . LEU A 1 92 ? -6.684 -17.658 -8.324 1.00 96.88 92 LEU A O 1
ATOM 688 N N . LEU A 1 93 ? -4.829 -18.023 -7.102 1.00 95.94 93 LEU A N 1
ATOM 689 C CA . LEU A 1 93 ? -5.378 -19.093 -6.259 1.00 95.94 93 LEU A CA 1
ATOM 690 C C . LEU A 1 93 ? -5.885 -18.599 -4.897 1.00 95.94 93 LEU A C 1
ATOM 692 O O . LEU A 1 93 ? -6.591 -19.323 -4.197 1.00 95.94 93 LEU A O 1
ATOM 696 N N . THR A 1 94 ? -5.506 -17.388 -4.487 1.00 91.75 94 THR A N 1
ATOM 697 C CA . THR A 1 94 ? -5.823 -16.838 -3.164 1.00 91.75 94 THR A CA 1
ATOM 698 C C . THR A 1 94 ? -6.015 -15.327 -3.209 1.00 91.75 94 THR A C 1
ATOM 700 O O . THR A 1 94 ? -5.293 -14.615 -3.893 1.00 91.75 94 THR A O 1
ATOM 703 N N . GLU A 1 95 ? -6.958 -14.822 -2.418 1.00 85.00 95 GLU A N 1
ATOM 704 C CA . GLU A 1 95 ? -7.187 -13.380 -2.223 1.00 85.00 95 GLU A CA 1
ATOM 705 C C . GLU A 1 95 ? -6.309 -12.780 -1.106 1.00 85.00 95 GLU A C 1
ATOM 707 O O . GLU A 1 95 ? -6.380 -11.578 -0.807 1.00 85.00 95 GLU A O 1
ATOM 712 N N . ARG A 1 96 ? -5.505 -13.621 -0.437 1.00 88.25 96 ARG A N 1
ATOM 713 C CA . ARG A 1 96 ? -4.582 -13.201 0.624 1.00 88.25 96 ARG A CA 1
ATOM 714 C C . ARG A 1 96 ? -3.364 -12.519 0.012 1.00 88.25 96 ARG A C 1
ATOM 716 O O . ARG A 1 96 ? -2.802 -13.005 -0.965 1.00 88.25 96 ARG A O 1
ATOM 723 N N . LEU A 1 97 ? -2.958 -11.399 0.604 1.00 90.50 97 LEU A N 1
ATOM 724 C CA . LEU A 1 97 ? -1.728 -10.725 0.205 1.00 90.50 97 LEU A CA 1
ATOM 725 C C . LEU A 1 97 ? -0.507 -11.495 0.731 1.00 90.50 97 LEU A C 1
ATOM 727 O O . LEU A 1 97 ? -0.579 -12.017 1.847 1.00 90.50 97 LEU A O 1
ATOM 731 N N . PRO A 1 98 ? 0.603 -11.539 -0.030 1.00 92.62 98 PRO A N 1
ATOM 732 C CA . PRO A 1 98 ? 1.817 -12.213 0.410 1.00 92.62 98 PRO A CA 1
ATOM 733 C C . PRO A 1 98 ? 2.361 -11.641 1.720 1.00 92.62 98 PRO A C 1
ATOM 735 O O . PRO A 1 98 ? 2.441 -10.418 1.886 1.00 92.62 98 PRO A O 1
ATOM 738 N N . ALA A 1 99 ? 2.809 -12.506 2.627 1.00 88.88 99 ALA A N 1
ATOM 739 C CA . ALA A 1 99 ? 3.371 -12.109 3.918 1.00 88.88 99 ALA A CA 1
ATOM 740 C C . ALA A 1 99 ? 4.566 -11.158 3.751 1.00 88.88 99 ALA A C 1
ATOM 742 O O . ALA A 1 99 ? 4.683 -10.159 4.464 1.00 88.88 99 ALA A O 1
ATOM 743 N N . ARG A 1 100 ? 5.413 -11.413 2.746 1.00 85.62 100 ARG A N 1
ATOM 744 C CA . ARG A 1 100 ? 6.557 -10.556 2.398 1.00 85.62 100 ARG A CA 1
ATOM 745 C C . ARG A 1 100 ? 6.148 -9.118 2.083 1.00 85.62 100 ARG A C 1
ATOM 747 O O . ARG A 1 100 ? 6.855 -8.178 2.453 1.00 85.62 100 ARG A O 1
ATOM 754 N N . LEU A 1 101 ? 5.027 -8.946 1.386 1.00 88.94 101 LEU A N 1
ATOM 755 C CA . LEU A 1 101 ? 4.524 -7.634 0.996 1.00 88.94 101 LEU A CA 1
ATOM 756 C C . LEU A 1 101 ? 4.091 -6.844 2.240 1.00 88.94 101 LEU A C 1
ATOM 758 O O . LEU A 1 101 ? 4.466 -5.682 2.400 1.00 88.94 101 LEU A O 1
ATOM 762 N N . SER A 1 102 ? 3.393 -7.506 3.163 1.00 87.75 102 SER A N 1
ATOM 763 C CA . SER A 1 102 ? 2.983 -6.934 4.449 1.00 87.75 102 SER A CA 1
ATOM 764 C C . SER A 1 102 ? 4.176 -6.555 5.335 1.00 87.75 102 SER A C 1
ATOM 766 O O . SER A 1 102 ? 4.191 -5.460 5.903 1.00 87.75 102 SER A O 1
ATOM 768 N N . SER A 1 103 ? 5.203 -7.409 5.421 1.00 87.69 103 SER A N 1
ATOM 769 C CA . SER A 1 103 ? 6.428 -7.116 6.182 1.00 87.69 103 SER A CA 1
ATOM 770 C C . SER A 1 103 ? 7.166 -5.895 5.635 1.00 87.69 103 SER A C 1
ATOM 772 O O . SER A 1 103 ? 7.522 -5.000 6.396 1.00 87.69 103 SER A O 1
ATOM 774 N N . ARG A 1 104 ? 7.307 -5.782 4.309 1.00 86.81 104 ARG A N 1
ATOM 775 C CA . ARG A 1 104 ? 7.961 -4.622 3.681 1.00 86.81 104 ARG A CA 1
ATOM 776 C C . ARG A 1 104 ? 7.237 -3.310 3.929 1.00 86.81 104 ARG A C 1
ATOM 778 O O . ARG A 1 104 ? 7.887 -2.289 4.154 1.00 86.81 104 ARG A O 1
ATOM 785 N N . VAL A 1 105 ? 5.905 -3.310 3.872 1.00 88.38 105 VAL A N 1
ATOM 786 C CA . VAL A 1 105 ? 5.131 -2.105 4.198 1.00 88.38 105 VAL A CA 1
ATOM 787 C C . VAL A 1 105 ? 5.349 -1.723 5.657 1.00 88.38 105 VAL A C 1
ATOM 789 O O . VAL A 1 105 ? 5.573 -0.549 5.934 1.00 88.38 105 VAL A O 1
ATOM 792 N N . ARG A 1 106 ? 5.385 -2.693 6.577 1.00 87.81 106 ARG A N 1
ATOM 793 C CA . ARG A 1 106 ? 5.681 -2.438 7.994 1.00 87.81 106 ARG A CA 1
ATOM 794 C C . ARG A 1 106 ? 7.067 -1.821 8.200 1.00 87.81 106 ARG A C 1
ATOM 796 O O . ARG A 1 106 ? 7.151 -0.753 8.796 1.00 87.81 106 ARG A O 1
ATOM 803 N N . GLU A 1 107 ? 8.113 -2.423 7.638 1.00 89.06 107 GLU A N 1
ATOM 804 C CA . GLU A 1 107 ? 9.491 -1.903 7.690 1.00 89.06 107 GLU A CA 1
ATOM 805 C C . GLU A 1 107 ? 9.612 -0.507 7.061 1.00 89.06 107 GLU A C 1
ATOM 807 O O . GLU A 1 107 ? 10.383 0.336 7.511 1.00 89.06 107 GLU A O 1
ATOM 812 N N . THR A 1 108 ? 8.850 -0.245 5.995 1.00 86.06 108 THR A N 1
ATOM 813 C CA . THR A 1 108 ? 8.822 1.075 5.354 1.00 86.06 108 THR A CA 1
ATOM 814 C C . THR A 1 108 ? 8.155 2.103 6.260 1.00 86.06 108 THR A C 1
ATOM 816 O O . THR A 1 108 ? 8.677 3.204 6.414 1.00 86.06 108 THR A O 1
ATOM 819 N N . LEU A 1 109 ? 7.026 1.746 6.879 1.00 87.75 109 LEU A N 1
ATOM 820 C CA . LEU A 1 109 ? 6.318 2.614 7.815 1.00 87.75 109 LEU A CA 1
ATOM 821 C C . LEU A 1 109 ? 7.185 2.955 9.030 1.00 87.75 109 LEU A C 1
ATOM 823 O O . LEU A 1 109 ? 7.159 4.096 9.467 1.00 87.75 109 LEU A O 1
ATOM 827 N N . GLU A 1 110 ? 7.982 2.013 9.541 1.00 90.44 110 GLU A N 1
ATOM 828 C CA . GLU A 1 110 ? 8.881 2.211 10.692 1.00 90.44 110 GLU A CA 1
ATOM 829 C C . GLU A 1 110 ? 9.941 3.307 10.496 1.00 90.44 110 GLU A C 1
ATOM 831 O O . GLU A 1 110 ? 10.489 3.795 11.482 1.00 90.44 110 GLU A O 1
ATOM 836 N N . ARG A 1 111 ? 10.198 3.739 9.255 1.00 89.38 111 ARG A N 1
ATOM 837 C CA . ARG A 1 111 ? 11.111 4.854 8.947 1.00 89.38 111 ARG A CA 1
ATOM 838 C C . ARG A 1 111 ? 10.501 6.232 9.196 1.00 89.38 111 ARG A C 1
ATOM 840 O O . ARG A 1 111 ? 11.239 7.212 9.237 1.00 89.38 111 ARG A O 1
ATOM 847 N N . TYR A 1 112 ? 9.180 6.308 9.316 1.00 90.50 112 TYR A N 1
ATOM 848 C CA . TYR A 1 112 ? 8.446 7.547 9.554 1.00 90.50 112 TYR A CA 1
ATOM 849 C C . TYR A 1 112 ? 8.105 7.705 11.032 1.00 90.50 112 TYR A C 1
ATOM 851 O O . TYR A 1 112 ? 8.101 6.737 11.803 1.00 90.50 112 TYR A O 1
ATOM 859 N N . SER A 1 113 ? 7.787 8.936 11.431 1.00 92.94 113 SER A N 1
ATOM 860 C CA . SER A 1 113 ? 7.426 9.239 12.809 1.00 92.94 113 SER A CA 1
ATOM 861 C C . SER A 1 113 ? 6.239 8.378 13.279 1.00 92.94 113 SER A C 1
ATOM 863 O O . SER A 1 113 ? 5.351 8.032 12.487 1.00 92.94 113 SER A O 1
ATOM 865 N N . PRO A 1 114 ? 6.161 8.035 14.581 1.00 93.56 114 PRO A N 1
ATOM 866 C CA . PRO A 1 114 ? 5.021 7.297 15.124 1.00 93.56 114 PRO A CA 1
ATOM 867 C C . PRO A 1 114 ? 3.672 7.965 14.821 1.00 93.56 114 PRO A C 1
ATOM 869 O O . PRO A 1 114 ? 2.688 7.272 14.566 1.00 93.56 114 PRO A O 1
ATOM 872 N N . VAL A 1 115 ? 3.644 9.301 14.790 1.00 93.88 115 VAL A N 1
ATOM 873 C CA . VAL A 1 115 ? 2.443 10.099 14.512 1.00 93.88 115 VAL A CA 1
ATOM 874 C C . VAL A 1 115 ? 2.035 9.988 13.038 1.00 93.88 115 VAL A C 1
ATOM 876 O O . VAL A 1 115 ? 0.863 9.746 12.750 1.00 93.88 115 VAL A O 1
ATOM 879 N N . CYS A 1 116 ? 2.988 10.062 12.102 1.00 93.88 116 CYS A N 1
ATOM 880 C CA . CYS A 1 116 ? 2.735 9.841 10.673 1.00 93.88 116 CYS A CA 1
ATOM 881 C C . CYS A 1 116 ? 2.206 8.426 10.406 1.00 93.88 116 CYS A C 1
ATOM 883 O O . CYS A 1 116 ? 1.187 8.250 9.733 1.00 93.88 116 CYS A O 1
ATOM 885 N N . ARG A 1 117 ? 2.835 7.411 11.012 1.00 94.31 117 ARG A N 1
ATOM 886 C CA . ARG A 1 117 ? 2.379 6.016 10.923 1.00 94.31 117 ARG A CA 1
ATOM 887 C C . ARG A 1 117 ? 0.957 5.844 11.446 1.00 94.31 117 ARG A C 1
ATOM 889 O O . ARG A 1 117 ? 0.145 5.198 10.790 1.00 94.31 117 ARG A O 1
ATOM 896 N N . GLN A 1 118 ? 0.650 6.417 12.610 1.00 94.06 118 GLN A N 1
ATOM 897 C CA . GLN A 1 118 ? -0.691 6.364 13.188 1.00 94.06 118 GLN A CA 1
ATOM 898 C C . GLN A 1 118 ? -1.718 7.008 12.251 1.00 94.06 118 GLN A C 1
ATOM 900 O O . GLN A 1 118 ? -2.757 6.401 11.989 1.00 94.06 118 GLN A O 1
ATOM 905 N N . LEU A 1 119 ? -1.419 8.193 11.710 1.00 95.12 119 LEU A N 1
ATOM 906 C CA . LEU A 1 119 ? -2.320 8.899 10.801 1.00 95.12 119 LEU A CA 1
ATOM 907 C C . LEU A 1 119 ? -2.562 8.107 9.506 1.00 95.12 119 LEU A C 1
ATOM 909 O O . LEU A 1 119 ? -3.708 7.987 9.076 1.00 95.12 119 LEU A O 1
ATOM 913 N N . LEU A 1 120 ? -1.517 7.502 8.926 1.00 95.19 120 LEU A N 1
ATOM 914 C CA . LEU A 1 120 ? -1.633 6.614 7.762 1.00 95.19 120 LEU A CA 1
ATOM 915 C C . LEU A 1 120 ? -2.489 5.379 8.053 1.00 95.19 120 LEU A C 1
ATOM 917 O O . LEU A 1 120 ? -3.328 5.021 7.229 1.00 95.19 120 LEU A O 1
ATOM 921 N N . CYS A 1 121 ? -2.308 4.741 9.211 1.00 95.06 121 CYS A N 1
ATOM 922 C CA . CYS A 1 121 ? -3.112 3.591 9.623 1.00 95.06 121 CYS A CA 1
ATOM 923 C C . CYS A 1 121 ? -4.591 3.959 9.774 1.00 95.06 121 CYS A C 1
ATOM 925 O O . CYS A 1 121 ? -5.448 3.257 9.240 1.00 95.06 121 CYS A O 1
ATOM 927 N N . VAL A 1 122 ? -4.894 5.074 10.446 1.00 95.25 122 VAL A N 1
ATOM 928 C CA . VAL A 1 122 ? -6.271 5.571 10.589 1.00 95.25 122 VAL A CA 1
ATOM 929 C C . VAL A 1 122 ? -6.865 5.879 9.215 1.00 95.25 122 VAL A C 1
ATOM 931 O O . VAL A 1 122 ? -7.928 5.359 8.883 1.00 95.25 122 VAL A O 1
ATOM 934 N N . ALA A 1 123 ? -6.159 6.640 8.373 1.00 94.88 123 ALA A N 1
ATOM 935 C CA . ALA A 1 123 ? -6.611 6.957 7.020 1.00 94.88 123 ALA A CA 1
ATOM 936 C C . ALA A 1 123 ? -6.884 5.691 6.189 1.00 94.88 123 ALA A C 1
ATOM 938 O O . ALA A 1 123 ? -7.914 5.593 5.525 1.00 94.88 123 ALA A O 1
ATOM 939 N N . ALA A 1 124 ? -5.996 4.696 6.261 1.00 95.75 124 ALA A N 1
ATOM 940 C CA . ALA A 1 124 ? -6.118 3.465 5.491 1.00 95.75 124 ALA A CA 1
ATOM 941 C C . ALA A 1 124 ? -7.344 2.628 5.877 1.00 95.75 124 ALA A C 1
ATOM 943 O O . ALA A 1 124 ? -7.919 1.954 5.016 1.00 95.75 124 ALA A O 1
ATOM 944 N N . VAL A 1 125 ? -7.743 2.677 7.151 1.00 94.88 125 VAL A N 1
ATOM 945 C CA . VAL A 1 125 ? -8.964 2.035 7.655 1.00 94.88 125 VAL A CA 1
ATOM 946 C C . VAL A 1 125 ? -10.217 2.812 7.238 1.00 94.88 125 VAL A C 1
ATOM 948 O O . VAL A 1 125 ? -11.224 2.198 6.896 1.00 94.88 125 VAL A O 1
ATOM 951 N N . LEU A 1 126 ? -10.156 4.147 7.209 1.00 91.00 126 LEU A N 1
ATOM 952 C CA . LEU A 1 126 ? -11.297 4.996 6.849 1.00 91.00 126 LEU A CA 1
ATOM 953 C C . LEU A 1 126 ? -11.719 4.862 5.381 1.00 91.00 126 LEU A C 1
ATOM 955 O O . LEU A 1 126 ? -12.919 4.877 5.101 1.00 91.00 126 LEU A O 1
ATOM 959 N N . GLY A 1 127 ? -10.769 4.711 4.455 1.00 90.00 127 GLY A N 1
ATOM 960 C CA . GLY A 1 127 ? -11.083 4.465 3.047 1.00 90.00 127 GLY A CA 1
ATOM 961 C C . GLY A 1 127 ? -10.023 4.951 2.063 1.00 90.00 127 GLY A C 1
ATOM 962 O O . GLY A 1 127 ? -8.926 5.355 2.442 1.00 90.00 127 GLY A O 1
ATOM 963 N N . ASP A 1 128 ? -10.353 4.877 0.772 1.00 86.69 128 ASP A N 1
ATOM 964 C CA . ASP A 1 128 ? -9.477 5.335 -0.319 1.00 86.69 128 ASP A CA 1
ATOM 965 C C . ASP A 1 128 ? -9.383 6.868 -0.391 1.00 86.69 128 ASP A C 1
ATOM 967 O O . ASP A 1 128 ? -8.339 7.408 -0.762 1.00 86.69 128 ASP A O 1
ATOM 971 N N . GLU A 1 129 ? -10.451 7.558 0.017 1.00 90.50 129 GLU A N 1
ATOM 972 C CA . GLU A 1 129 ? -10.516 9.008 0.170 1.00 90.50 129 GLU A CA 1
ATOM 973 C C . GLU A 1 129 ? -10.958 9.350 1.588 1.00 90.50 129 GLU A C 1
ATOM 975 O O . GLU A 1 129 ? -11.960 8.822 2.074 1.00 90.50 129 GLU A O 1
ATOM 980 N N . VAL A 1 130 ? -10.239 10.260 2.240 1.00 90.12 130 VAL A N 1
ATOM 981 C CA . VAL A 1 130 ? -10.519 10.642 3.622 1.00 90.12 130 VAL A CA 1
ATOM 982 C C . VAL A 1 130 ? -10.533 12.156 3.753 1.00 90.12 130 VAL A C 1
ATOM 984 O O . VAL A 1 130 ? -9.588 12.836 3.356 1.00 90.12 130 VAL A O 1
ATOM 987 N N . VAL A 1 131 ? -11.610 12.700 4.315 1.00 91.44 131 VAL A N 1
ATOM 988 C CA . VAL A 1 131 ? -11.726 14.134 4.601 1.00 91.44 131 VAL A CA 1
ATOM 989 C C . VAL A 1 131 ? -10.861 14.475 5.818 1.00 91.44 131 VAL A C 1
ATOM 991 O O . VAL A 1 131 ? -10.850 13.737 6.802 1.00 91.44 131 VAL A O 1
ATOM 994 N N . TYR A 1 132 ? -10.163 15.616 5.801 1.00 90.69 132 TYR A N 1
ATOM 995 C CA . TYR A 1 132 ? -9.302 16.012 6.930 1.00 90.69 132 TYR A CA 1
ATOM 996 C C . TYR A 1 132 ? -10.061 16.171 8.254 1.00 90.69 132 TYR A C 1
ATOM 998 O O . TYR A 1 132 ? -9.497 15.919 9.314 1.00 90.69 132 TYR A O 1
ATOM 1006 N N . GLY A 1 133 ? -11.341 16.556 8.197 1.00 89.19 133 GLY A N 1
ATOM 1007 C CA . GLY A 1 133 ? -12.208 16.627 9.374 1.00 89.19 133 GLY A CA 1
ATOM 1008 C C . GLY A 1 133 ? -12.387 15.269 10.056 1.00 89.19 133 GLY A C 1
ATOM 1009 O O . GLY A 1 133 ? -12.258 15.183 11.273 1.00 89.19 133 GLY A O 1
ATOM 1010 N N . ASP A 1 134 ? -12.588 14.202 9.280 1.00 90.25 134 ASP A N 1
ATOM 1011 C CA . ASP A 1 134 ? -12.730 12.846 9.821 1.00 90.25 134 ASP A CA 1
ATOM 1012 C C . ASP A 1 134 ? -11.413 12.357 10.434 1.00 90.25 134 ASP A C 1
ATOM 1014 O O . ASP A 1 134 ? -11.414 11.772 11.516 1.00 90.25 134 ASP A O 1
ATOM 1018 N N . LEU A 1 135 ? -10.274 12.661 9.796 1.00 91.38 135 LEU A N 1
ATOM 1019 C CA . LEU A 1 135 ? -8.952 12.369 10.362 1.00 91.38 135 LEU A CA 1
ATOM 1020 C C . LEU A 1 135 ? -8.735 13.087 11.692 1.00 91.38 135 LEU A C 1
ATOM 1022 O O . LEU A 1 135 ? -8.263 12.468 12.644 1.00 91.38 135 LEU A O 1
ATOM 1026 N N . ALA A 1 136 ? -9.090 14.370 11.770 1.00 91.94 136 ALA A N 1
ATOM 1027 C CA . ALA A 1 136 ? -8.941 15.166 12.983 1.00 91.94 136 ALA A CA 1
ATOM 1028 C C . ALA A 1 136 ? -9.798 14.606 14.129 1.00 91.94 136 ALA A C 1
ATOM 1030 O O . ALA A 1 136 ? -9.301 14.439 15.241 1.00 91.94 136 ALA A O 1
ATOM 1031 N N . LEU A 1 137 ? -11.047 14.222 13.843 1.00 91.38 137 LEU A N 1
ATOM 1032 C CA . LEU A 1 137 ? -11.938 13.597 14.823 1.00 91.38 137 LEU A CA 1
ATOM 1033 C C . LEU A 1 137 ? -11.393 12.250 15.316 1.00 91.38 137 LEU A C 1
ATOM 1035 O O . LEU A 1 137 ? -11.255 12.054 16.522 1.00 91.38 137 LEU A O 1
ATOM 1039 N N . MET A 1 138 ? -11.015 11.359 14.396 1.00 92.31 138 MET A N 1
ATOM 1040 C CA . MET A 1 138 ? -10.482 10.028 14.724 1.00 92.31 138 MET A CA 1
ATOM 1041 C C . MET A 1 138 ? -9.154 10.083 15.490 1.00 92.31 138 MET A C 1
ATOM 1043 O O . MET A 1 138 ? -8.853 9.201 16.288 1.00 92.31 138 MET A O 1
ATOM 1047 N N . THR A 1 139 ? -8.344 11.119 15.264 1.00 90.56 139 THR A N 1
ATOM 1048 C CA . THR A 1 139 ? -7.074 11.330 15.982 1.00 90.56 139 THR A CA 1
ATOM 1049 C C . THR A 1 139 ? -7.205 12.271 17.180 1.00 90.56 139 THR A C 1
ATOM 1051 O O . THR A 1 139 ? -6.205 12.570 17.829 1.00 90.56 139 THR A O 1
ATOM 1054 N N . ARG A 1 140 ? -8.435 12.697 17.513 1.00 90.56 140 ARG A N 1
ATOM 1055 C CA . ARG A 1 140 ? -8.765 13.598 18.631 1.00 90.56 140 ARG A CA 1
ATOM 1056 C C . ARG A 1 140 ? -7.912 14.868 18.645 1.00 90.56 140 ARG A C 1
ATOM 1058 O O . ARG A 1 140 ? -7.416 15.294 19.686 1.00 90.56 140 ARG A O 1
ATOM 1065 N N . THR A 1 141 ? -7.744 15.466 17.474 1.00 93.31 141 THR A N 1
ATOM 1066 C CA . THR A 1 141 ? -6.943 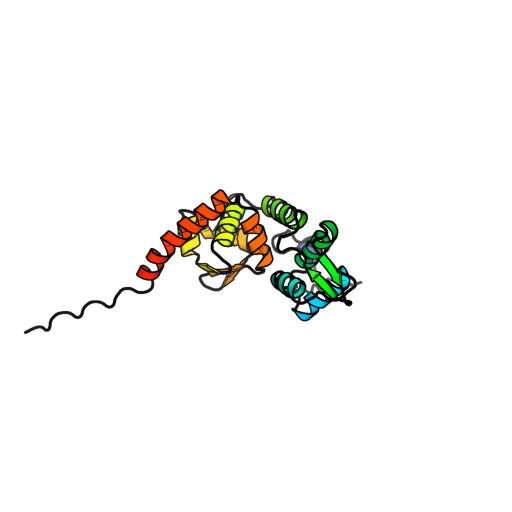16.672 17.259 1.00 93.31 141 THR A CA 1
ATOM 1067 C C . THR A 1 141 ? -7.698 17.676 16.382 1.00 93.31 141 THR A C 1
ATOM 1069 O O . THR A 1 141 ? -8.847 17.448 16.003 1.00 93.31 141 THR A O 1
ATOM 1072 N N . SER A 1 142 ? -7.080 18.813 16.064 1.00 92.31 142 SER A N 1
ATOM 1073 C CA . SER A 1 142 ? -7.614 19.784 15.105 1.00 92.31 142 SER A CA 1
ATOM 1074 C C . SER A 1 142 ? -6.993 19.602 13.718 1.00 92.31 142 SER A C 1
ATOM 1076 O O . SER A 1 142 ? -5.859 19.148 13.578 1.00 92.31 142 SER A O 1
ATOM 1078 N N . VAL A 1 143 ? -7.697 20.040 12.669 1.00 89.75 143 VAL A N 1
ATOM 1079 C CA . VAL A 1 143 ? -7.145 20.045 11.299 1.00 89.75 143 VAL A CA 1
ATOM 1080 C C . VAL A 1 143 ? -5.853 20.869 11.216 1.00 89.75 143 VAL A C 1
ATOM 1082 O O . VAL A 1 143 ? -4.922 20.479 10.520 1.00 89.75 143 VAL A O 1
ATOM 1085 N N . SER A 1 144 ? -5.756 21.974 11.965 1.00 91.94 144 SER A N 1
ATOM 1086 C CA . SER A 1 144 ? -4.539 22.794 12.021 1.00 91.94 144 SER A CA 1
ATOM 1087 C C . SER A 1 144 ? -3.352 22.056 12.642 1.00 91.94 144 SER A C 1
ATOM 1089 O O . SER A 1 144 ? -2.234 22.182 12.152 1.00 91.94 144 SER A O 1
ATOM 1091 N N . ALA A 1 145 ? -3.586 21.245 13.676 1.00 92.69 145 ALA A N 1
ATOM 1092 C CA . ALA A 1 145 ? -2.546 20.449 14.319 1.00 92.69 145 ALA A CA 1
ATOM 1093 C C . ALA A 1 145 ? -2.083 19.259 13.457 1.00 92.69 145 ALA A C 1
ATOM 1095 O O . ALA A 1 145 ? -0.980 18.756 13.659 1.00 92.69 145 ALA A O 1
ATOM 1096 N N . LEU A 1 146 ? -2.883 18.831 12.470 1.00 92.81 146 LEU A N 1
ATOM 1097 C CA . LEU A 1 146 ? -2.486 17.785 11.525 1.00 92.81 146 LEU A CA 1
ATOM 1098 C C . LEU A 1 146 ? -1.465 18.254 10.484 1.00 92.81 146 LEU A C 1
ATOM 1100 O O . LEU A 1 146 ? -0.801 17.396 9.909 1.00 92.81 146 LEU A O 1
ATOM 1104 N N . LEU A 1 147 ? -1.317 19.561 10.229 1.00 91.81 147 LEU A N 1
ATOM 1105 C CA . LEU A 1 147 ? -0.507 20.076 9.113 1.00 91.81 147 LEU A CA 1
ATOM 1106 C C . LEU A 1 147 ? 0.921 19.496 9.054 1.00 91.81 147 LEU A C 1
ATOM 1108 O O . LEU A 1 147 ? 1.257 18.933 8.012 1.00 91.81 147 LEU A O 1
ATOM 1112 N N . PRO A 1 148 ? 1.724 19.495 10.141 1.00 91.19 148 PRO A N 1
ATOM 1113 C CA . PRO A 1 148 ? 3.080 18.940 10.087 1.00 91.19 148 PRO A CA 1
ATOM 1114 C C . PRO A 1 148 ? 3.087 17.431 9.815 1.00 91.19 148 PRO A C 1
ATOM 1116 O O . PRO A 1 148 ? 3.953 16.911 9.118 1.00 91.19 148 PRO A O 1
ATOM 1119 N N . THR A 1 149 ? 2.088 16.713 10.339 1.00 92.81 149 THR A N 1
ATOM 1120 C CA . THR A 1 149 ? 1.968 15.266 10.112 1.00 92.81 149 THR A CA 1
ATOM 1121 C C . THR A 1 149 ? 1.528 14.982 8.676 1.00 92.81 149 THR A C 1
ATOM 1123 O O . THR A 1 149 ? 2.008 14.035 8.065 1.00 92.81 149 THR A O 1
ATOM 1126 N N . LEU A 1 150 ? 0.638 15.801 8.107 1.00 91.81 150 LEU A N 1
ATOM 1127 C CA . LEU A 1 150 ? 0.190 15.674 6.721 1.00 91.81 150 LEU A CA 1
ATOM 1128 C C . LEU A 1 150 ? 1.329 15.931 5.732 1.00 91.81 150 LEU A C 1
ATOM 1130 O O . LEU A 1 150 ? 1.423 15.216 4.740 1.00 91.81 150 LEU A O 1
ATOM 1134 N N . GLU A 1 151 ? 2.213 16.890 6.009 1.00 90.06 151 GLU A N 1
ATOM 1135 C CA . GLU A 1 151 ? 3.427 17.112 5.212 1.00 90.06 151 GLU A CA 1
ATOM 1136 C C . GLU A 1 151 ? 4.309 15.858 5.172 1.00 90.06 151 GLU A C 1
ATOM 1138 O O . GLU A 1 151 ? 4.711 15.420 4.092 1.00 90.06 151 GLU A O 1
ATOM 1143 N N . GLU A 1 152 ? 4.532 15.221 6.326 1.00 91.00 152 GLU A N 1
ATOM 1144 C CA . GLU A 1 152 ? 5.263 13.952 6.404 1.00 91.00 152 GLU A CA 1
ATOM 1145 C C . GLU A 1 152 ? 4.523 12.820 5.667 1.00 91.00 152 GLU A C 1
ATOM 1147 O O . GLU A 1 152 ? 5.135 12.058 4.916 1.00 91.00 152 GLU A O 1
ATOM 1152 N N . VAL A 1 153 ? 3.194 12.740 5.805 1.00 91.81 153 VAL A N 1
ATOM 1153 C CA . VAL A 1 153 ? 2.354 11.772 5.081 1.00 91.81 153 VAL A CA 1
ATOM 1154 C C . VAL A 1 153 ? 2.482 11.945 3.567 1.00 91.81 153 VAL A C 1
ATOM 1156 O O . VAL A 1 153 ? 2.640 10.953 2.854 1.00 91.81 153 VAL A O 1
ATOM 1159 N N . TYR A 1 154 ? 2.462 13.173 3.049 1.00 89.75 154 TYR A N 1
ATOM 1160 C CA . TYR A 1 154 ? 2.641 13.421 1.616 1.00 89.75 154 TYR A CA 1
ATOM 1161 C C . TYR A 1 154 ? 4.064 13.125 1.152 1.00 89.75 154 TYR A C 1
ATOM 1163 O O . TYR A 1 154 ? 4.242 12.601 0.051 1.00 89.75 154 TYR A O 1
ATOM 1171 N N . ALA A 1 155 ? 5.067 13.369 1.999 1.00 85.19 155 ALA A N 1
ATOM 1172 C CA . ALA A 1 155 ? 6.449 12.995 1.718 1.00 85.19 155 ALA A CA 1
ATOM 1173 C C . ALA A 1 155 ? 6.630 11.473 1.565 1.00 85.19 155 ALA A C 1
ATOM 1175 O O . ALA A 1 155 ? 7.529 11.038 0.849 1.00 85.19 155 ALA A O 1
ATOM 1176 N N . THR A 1 156 ? 5.751 10.650 2.154 1.00 85.81 156 THR A N 1
ATOM 1177 C CA . THR A 1 156 ? 5.765 9.193 1.917 1.00 85.81 156 THR A CA 1
ATOM 1178 C C . THR A 1 156 ? 5.384 8.803 0.486 1.00 85.81 156 THR A C 1
ATOM 1180 O O . THR A 1 156 ? 5.695 7.698 0.040 1.00 85.81 156 THR A O 1
ATOM 1183 N N . GLY A 1 157 ? 4.657 9.669 -0.226 1.00 84.69 157 GLY A N 1
ATOM 1184 C CA . GLY A 1 157 ? 4.060 9.365 -1.524 1.00 84.69 157 GLY A CA 1
ATOM 1185 C C . GLY A 1 157 ? 2.881 8.383 -1.473 1.00 84.69 157 GLY A C 1
ATOM 1186 O O . GLY A 1 157 ? 2.256 8.148 -2.502 1.00 84.69 157 GLY A O 1
ATOM 1187 N N . ALA A 1 158 ? 2.507 7.831 -0.313 1.00 87.06 158 ALA A N 1
ATOM 1188 C CA . ALA A 1 158 ? 1.377 6.901 -0.211 1.00 87.06 158 ALA A CA 1
ATOM 1189 C C . ALA A 1 158 ? 0.023 7.581 -0.484 1.00 87.06 158 ALA A C 1
ATOM 1191 O O . ALA A 1 158 ? -0.914 6.962 -1.002 1.00 87.06 158 ALA A O 1
ATOM 1192 N N . VAL A 1 159 ? -0.063 8.866 -0.143 1.00 90.62 159 VAL A N 1
ATOM 1193 C CA . VAL A 1 159 ? -1.274 9.685 -0.164 1.00 90.62 159 VAL A CA 1
ATOM 1194 C C . VAL A 1 159 ? -0.985 10.987 -0.907 1.00 90.62 159 VAL A C 1
ATOM 1196 O O . VAL A 1 159 ? 0.110 11.536 -0.798 1.00 90.62 159 VAL A O 1
ATOM 1199 N N . ARG A 1 160 ? -1.971 11.495 -1.650 1.00 90.00 160 ARG A N 1
ATOM 1200 C CA . ARG A 1 160 ? -1.948 12.827 -2.269 1.00 90.00 160 ARG A CA 1
ATOM 1201 C C . ARG A 1 160 ? -3.034 13.725 -1.683 1.00 90.00 160 ARG A C 1
ATOM 1203 O O . ARG A 1 160 ? -4.102 13.245 -1.304 1.00 90.00 160 ARG A O 1
ATOM 1210 N N . ASN A 1 161 ? -2.778 15.028 -1.673 1.00 89.62 161 ASN A N 1
ATOM 1211 C CA . ASN A 1 161 ? -3.781 16.038 -1.349 1.00 89.62 161 ASN A CA 1
ATOM 1212 C C . ASN A 1 161 ? -4.693 16.285 -2.566 1.00 89.62 161 ASN A C 1
ATOM 1214 O O . ASN A 1 161 ? -4.205 16.584 -3.656 1.00 89.62 161 ASN A O 1
ATOM 1218 N N . VAL A 1 162 ? -6.008 16.168 -2.377 1.00 88.50 162 VAL A N 1
ATOM 1219 C CA . VAL A 1 162 ? -7.044 16.526 -3.354 1.00 88.50 162 VAL A CA 1
ATOM 1220 C C . VAL A 1 162 ? -8.068 17.437 -2.674 1.00 88.50 162 VAL A C 1
ATOM 1222 O O . VAL A 1 162 ? -9.079 16.988 -2.132 1.00 88.50 162 VAL A O 1
ATOM 1225 N N . GLY A 1 163 ? -7.797 18.743 -2.689 1.00 86.94 163 GLY A N 1
ATOM 1226 C CA . GLY A 1 163 ? -8.678 19.761 -2.115 1.00 86.94 163 GLY A CA 1
ATOM 1227 C C . GLY A 1 163 ? -8.847 19.590 -0.605 1.00 86.94 163 GLY A C 1
ATOM 1228 O O . GLY A 1 163 ? -7.943 19.889 0.167 1.00 86.94 163 GLY A O 1
ATOM 1229 N N . THR A 1 164 ? -10.016 19.114 -0.179 1.00 84.62 164 THR A N 1
ATOM 1230 C CA . THR A 1 164 ? -10.360 18.891 1.237 1.00 84.62 164 THR A CA 1
ATOM 1231 C C . THR A 1 164 ? -10.136 17.448 1.700 1.00 84.62 164 THR A C 1
ATOM 1233 O O . THR A 1 164 ? -10.570 17.076 2.795 1.00 84.62 164 THR A O 1
ATOM 1236 N N . ARG A 1 165 ? -9.487 16.620 0.868 1.00 88.50 165 ARG A N 1
ATOM 1237 C CA . ARG A 1 165 ? -9.333 15.180 1.094 1.00 88.50 165 ARG A CA 1
ATOM 1238 C C . ARG A 1 165 ? -7.908 14.695 0.860 1.00 88.50 165 ARG A C 1
ATOM 1240 O O . ARG A 1 165 ? -7.223 15.141 -0.057 1.00 88.50 165 ARG A O 1
ATOM 1247 N N . ALA A 1 166 ? -7.521 13.705 1.648 1.00 91.12 166 ALA A N 1
ATOM 1248 C CA . ALA A 1 166 ? -6.377 12.839 1.426 1.00 91.12 166 ALA A CA 1
ATOM 1249 C C . ALA A 1 166 ? -6.814 11.622 0.596 1.00 91.12 166 ALA A C 1
ATOM 1251 O O . ALA A 1 166 ? -7.782 10.953 0.955 1.00 91.12 166 ALA A O 1
ATOM 1252 N N . VAL A 1 167 ? -6.110 11.322 -0.499 1.00 92.88 167 VAL A N 1
ATOM 1253 C CA . VAL A 1 167 ? -6.434 10.193 -1.391 1.00 92.88 167 VAL A CA 1
ATOM 1254 C C . VAL A 1 167 ? -5.241 9.260 -1.530 1.00 92.88 167 VAL A C 1
ATOM 1256 O O . VAL A 1 167 ? -4.149 9.702 -1.894 1.00 92.88 167 VAL A O 1
ATOM 1259 N N . PHE A 1 168 ? -5.439 7.965 -1.283 1.00 92.38 168 PHE A N 1
ATOM 1260 C CA . PHE A 1 168 ? -4.392 6.965 -1.496 1.00 92.38 168 PHE A CA 1
ATOM 1261 C C . PHE A 1 168 ? -4.074 6.818 -2.985 1.00 92.38 168 PHE A C 1
ATOM 1263 O O . PHE A 1 168 ? -4.964 6.691 -3.826 1.00 92.38 168 PHE A O 1
ATOM 1270 N N . GLN A 1 169 ? -2.785 6.802 -3.328 1.00 87.50 169 GLN A N 1
ATOM 1271 C CA . GLN A 1 169 ? -2.364 6.618 -4.722 1.00 87.50 169 GLN A CA 1
ATOM 1272 C C . GLN A 1 169 ? -2.542 5.171 -5.201 1.00 87.50 169 GLN A C 1
ATOM 1274 O O . GLN A 1 169 ? -2.665 4.922 -6.397 1.00 87.50 169 GLN A O 1
ATOM 1279 N N . SER A 1 170 ? -2.559 4.213 -4.272 1.00 90.25 170 SER A N 1
ATOM 1280 C CA . SER A 1 170 ? -2.664 2.785 -4.558 1.00 90.25 170 SER A CA 1
ATOM 1281 C C . SER A 1 170 ? -3.652 2.115 -3.601 1.00 90.25 170 SER A C 1
ATOM 1283 O O . SER A 1 170 ? -3.372 2.041 -2.398 1.00 90.25 170 SER A O 1
ATOM 1285 N N . PRO A 1 171 ? -4.778 1.577 -4.107 1.00 92.06 171 PRO A N 1
ATOM 1286 C CA . PRO A 1 171 ? -5.709 0.788 -3.299 1.00 92.06 171 PRO A CA 1
ATOM 1287 C C . PRO A 1 171 ? -5.054 -0.434 -2.638 1.00 92.06 171 PRO A C 1
ATOM 1289 O O . PRO A 1 171 ? -5.479 -0.869 -1.566 1.00 92.06 171 PRO A O 1
ATOM 1292 N N . LEU A 1 172 ? -4.022 -1.007 -3.267 1.00 92.56 172 LEU A N 1
ATOM 1293 C CA . LEU A 1 172 ? -3.240 -2.105 -2.701 1.00 92.56 172 LEU A CA 1
ATOM 1294 C C . LEU A 1 172 ? -2.369 -1.627 -1.536 1.00 92.56 172 LEU A C 1
ATOM 1296 O O . LEU A 1 172 ? -2.362 -2.275 -0.493 1.00 92.56 172 LEU A O 1
ATOM 1300 N N . LEU A 1 173 ? -1.685 -0.485 -1.677 1.00 91.94 173 LEU A N 1
ATOM 1301 C CA . LEU A 1 173 ? -0.900 0.095 -0.584 1.00 91.94 173 LEU A CA 1
ATOM 1302 C C . LEU A 1 173 ? -1.786 0.434 0.616 1.00 91.94 173 LEU A C 1
ATOM 1304 O O . LEU A 1 173 ? -1.443 0.082 1.741 1.00 91.94 173 LEU A O 1
ATOM 1308 N N . ARG A 1 174 ? -2.959 1.037 0.377 1.00 94.50 174 ARG A N 1
ATOM 1309 C CA . ARG A 1 174 ? -3.947 1.277 1.434 1.00 94.50 174 ARG A CA 1
ATOM 1310 C C . ARG A 1 174 ? -4.320 -0.021 2.145 1.00 94.50 174 ARG A C 1
ATOM 1312 O O . ARG A 1 174 ? -4.271 -0.081 3.371 1.00 94.50 174 ARG A O 1
ATOM 1319 N N . ARG A 1 175 ? -4.675 -1.064 1.384 1.00 93.81 175 ARG A N 1
ATOM 1320 C CA . ARG A 1 175 ? -5.032 -2.375 1.944 1.00 93.81 175 ARG A CA 1
ATOM 1321 C C . ARG A 1 175 ? -3.905 -2.934 2.814 1.00 93.81 175 ARG A C 1
ATOM 1323 O O . ARG A 1 175 ? -4.187 -3.375 3.918 1.00 93.81 175 ARG A O 1
ATOM 1330 N N . LEU A 1 176 ? -2.654 -2.862 2.363 1.00 93.56 176 LEU A N 1
ATOM 1331 C CA . LEU A 1 176 ? -1.494 -3.333 3.129 1.00 93.56 176 LEU A CA 1
ATOM 1332 C C . LEU A 1 176 ? -1.295 -2.559 4.436 1.00 93.56 176 LEU A C 1
ATOM 1334 O O . LEU A 1 176 ? -1.030 -3.160 5.475 1.00 93.56 176 LEU A O 1
ATOM 1338 N N . ILE A 1 177 ? -1.457 -1.234 4.407 1.00 94.56 177 ILE A N 1
ATOM 1339 C CA . ILE A 1 177 ? -1.368 -0.400 5.612 1.00 94.56 177 ILE A CA 1
ATOM 1340 C C . ILE A 1 177 ? -2.506 -0.759 6.581 1.00 94.56 177 ILE A C 1
ATOM 1342 O O . ILE A 1 177 ? -2.255 -0.976 7.764 1.00 94.56 177 ILE A O 1
ATOM 1346 N N . ALA A 1 178 ? -3.737 -0.919 6.092 1.00 93.81 178 ALA A N 1
ATOM 1347 C CA . ALA A 1 178 ? -4.876 -1.337 6.911 1.00 93.81 178 ALA A CA 1
ATOM 1348 C C . ALA A 1 178 ? -4.724 -2.768 7.474 1.00 93.81 178 ALA A C 1
ATOM 1350 O O . ALA A 1 178 ? -5.144 -3.042 8.600 1.00 93.81 178 ALA A O 1
ATOM 1351 N N . GLU A 1 179 ? -4.111 -3.688 6.723 1.00 91.56 179 GLU A N 1
ATOM 1352 C CA . GLU A 1 179 ? -3.797 -5.054 7.171 1.00 91.56 179 GLU A CA 1
ATOM 1353 C C . GLU A 1 179 ? -2.639 -5.098 8.182 1.00 91.56 179 GLU A C 1
ATOM 1355 O O . GLU A 1 179 ? -2.548 -6.047 8.959 1.00 91.56 179 GLU A O 1
ATOM 1360 N N . SER A 1 180 ? -1.798 -4.057 8.239 1.00 90.75 180 SER A N 1
ATOM 1361 C CA . SER A 1 180 ? -0.764 -3.921 9.275 1.00 90.75 180 SER A CA 1
ATOM 1362 C C . SER A 1 180 ? -1.342 -3.615 10.663 1.00 90.75 180 SER A C 1
ATOM 1364 O O . SER A 1 180 ? -0.705 -3.913 11.676 1.00 90.75 180 SER A O 1
ATOM 1366 N N . VAL A 1 181 ? -2.561 -3.066 10.715 1.00 91.25 181 VAL A N 1
ATOM 1367 C CA . VAL A 1 181 ? -3.301 -2.819 11.955 1.00 91.25 181 VAL A CA 1
ATOM 1368 C C . VAL A 1 181 ? -3.894 -4.143 12.462 1.00 91.25 181 VAL A C 1
ATOM 1370 O O . VAL A 1 181 ? -4.554 -4.848 11.688 1.00 91.25 181 VAL A O 1
ATOM 1373 N N . PRO A 1 182 ? -3.720 -4.492 13.755 1.00 92.25 182 PRO A N 1
ATOM 1374 C CA . PRO A 1 182 ? -4.355 -5.669 14.342 1.00 92.25 182 PRO A CA 1
ATOM 1375 C C . PRO A 1 182 ? -5.866 -5.686 14.085 1.00 92.25 182 PRO A C 1
ATOM 1377 O O . PRO A 1 182 ? -6.530 -4.659 14.213 1.00 92.25 182 PRO A O 1
ATOM 1380 N N . ALA A 1 183 ? -6.422 -6.853 13.746 1.00 91.88 183 ALA A N 1
ATOM 1381 C CA . ALA A 1 183 ? -7.814 -6.969 13.300 1.00 91.88 183 ALA A CA 1
ATOM 1382 C C . ALA A 1 183 ? -8.833 -6.411 14.312 1.00 91.88 183 ALA A C 1
ATOM 1384 O O . ALA A 1 183 ? -9.798 -5.769 13.907 1.00 91.88 183 ALA A O 1
ATOM 1385 N N . SER A 1 184 ? -8.594 -6.602 15.613 1.00 94.31 184 SER A N 1
ATOM 1386 C CA . SER A 1 184 ? -9.429 -6.048 16.687 1.00 94.31 184 SER A CA 1
ATOM 1387 C C . SER A 1 184 ? -9.416 -4.518 16.712 1.00 94.31 184 SER A C 1
ATOM 1389 O O . SER A 1 184 ? -10.463 -3.893 16.844 1.00 94.31 184 SER A O 1
ATOM 1391 N N . VAL A 1 185 ? -8.239 -3.913 16.536 1.00 93.81 185 VAL A N 1
ATOM 1392 C CA . VAL A 1 185 ? -8.070 -2.455 16.491 1.00 93.81 185 VAL A CA 1
ATOM 1393 C C . VAL A 1 185 ? -8.689 -1.888 15.220 1.00 93.81 185 VAL A C 1
ATOM 1395 O O . VAL A 1 185 ? -9.392 -0.886 15.281 1.00 93.81 185 VAL A O 1
ATOM 1398 N N . ARG A 1 186 ? -8.487 -2.548 14.073 1.00 94.62 186 ARG A N 1
ATOM 1399 C CA . ARG A 1 186 ? -9.117 -2.148 12.812 1.00 94.62 186 ARG A CA 1
ATOM 1400 C C . ARG A 1 186 ? -10.641 -2.140 12.935 1.00 94.62 186 ARG A C 1
ATOM 1402 O O . ARG A 1 186 ? -11.251 -1.138 12.587 1.00 94.62 186 ARG A O 1
ATOM 1409 N N . LEU A 1 187 ? -11.235 -3.198 13.491 1.00 93.62 187 LEU A N 1
ATOM 1410 C CA . LEU A 1 187 ? -12.681 -3.271 13.710 1.00 93.62 187 LEU A CA 1
ATOM 1411 C C . LEU A 1 187 ? -13.180 -2.133 14.617 1.00 93.62 187 LEU A C 1
ATOM 1413 O O . LEU A 1 187 ? -14.200 -1.516 14.325 1.00 93.62 187 LEU A O 1
ATOM 1417 N N . ALA A 1 188 ? -12.451 -1.825 15.694 1.00 93.56 188 ALA A N 1
ATOM 1418 C CA . ALA A 1 188 ? -12.798 -0.719 16.586 1.00 93.56 188 ALA A CA 1
ATOM 1419 C C . ALA A 1 188 ? -12.746 0.642 15.866 1.00 93.56 188 ALA A C 1
ATOM 1421 O O . ALA A 1 188 ? -13.674 1.437 15.993 1.00 93.56 188 ALA A O 1
ATOM 1422 N N . LEU A 1 189 ? -11.712 0.887 15.054 1.00 92.75 189 LEU A N 1
ATOM 1423 C CA . LEU A 1 189 ? -11.591 2.105 14.244 1.00 92.75 189 LEU A CA 1
ATOM 1424 C C . LEU A 1 189 ? -12.705 2.210 13.190 1.00 92.75 189 LEU A C 1
ATOM 1426 O O . LEU A 1 189 ? -13.239 3.293 12.969 1.00 92.75 189 LEU A O 1
ATOM 1430 N N . GLU A 1 190 ? -13.085 1.100 12.553 1.00 91.69 190 GLU A N 1
ATOM 1431 C CA . GLU A 1 190 ? -14.203 1.057 11.600 1.00 91.69 190 GLU A CA 1
ATOM 1432 C C . GLU A 1 190 ? -15.538 1.407 12.275 1.00 91.69 190 GLU A C 1
ATOM 1434 O O . GLU A 1 190 ? -16.355 2.132 11.699 1.00 91.69 190 GLU A O 1
ATOM 1439 N N . GLN A 1 191 ? -15.752 0.926 13.503 1.00 91.06 191 GLN A N 1
ATOM 1440 C CA . GLN A 1 191 ? -16.933 1.235 14.312 1.00 91.06 191 GLN A CA 1
ATOM 1441 C C . GLN A 1 191 ? -16.953 2.701 14.762 1.00 91.06 191 GLN A C 1
ATOM 1443 O O . GLN A 1 191 ? -17.979 3.368 14.612 1.00 91.06 191 GLN A O 1
ATOM 1448 N N . GLU A 1 192 ? -15.828 3.225 15.255 1.00 89.69 192 GLU A N 1
ATOM 1449 C CA . GLU A 1 192 ? -15.686 4.636 15.636 1.00 89.69 192 GLU A CA 1
ATOM 1450 C C . GLU A 1 192 ? -15.947 5.548 14.428 1.00 89.69 192 GLU A C 1
ATOM 1452 O O . GLU A 1 192 ? -16.763 6.467 14.498 1.00 89.69 192 GLU A O 1
ATOM 1457 N N . ALA A 1 193 ? -15.381 5.212 13.268 1.00 87.62 193 ALA A N 1
ATOM 1458 C CA . ALA A 1 193 ? -15.634 5.921 12.021 1.00 87.62 193 ALA A CA 1
ATOM 1459 C C . ALA A 1 193 ? -17.113 5.894 11.610 1.00 87.62 193 ALA A C 1
ATOM 1461 O O . ALA A 1 193 ? -17.665 6.911 11.185 1.00 87.62 193 ALA A O 1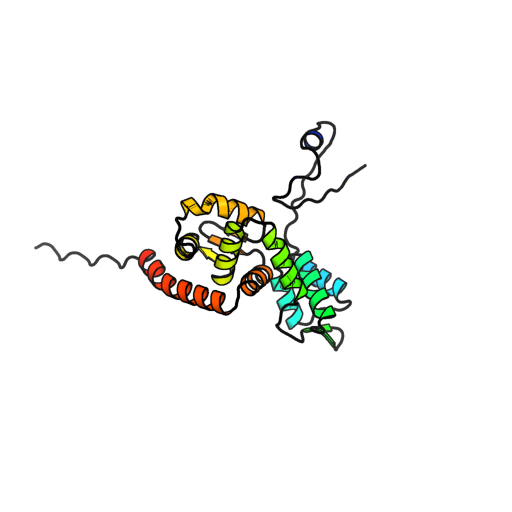
ATOM 1462 N N . ALA A 1 194 ? -17.777 4.741 11.732 1.00 86.38 194 ALA A N 1
ATOM 1463 C CA . ALA A 1 194 ? -19.195 4.612 11.415 1.00 86.38 194 ALA A CA 1
ATOM 1464 C C . ALA A 1 194 ? -20.078 5.485 12.323 1.00 86.38 194 ALA A C 1
ATOM 1466 O O . ALA A 1 194 ? -21.062 6.045 11.838 1.00 86.38 194 ALA A O 1
ATOM 1467 N N . ALA A 1 195 ? -19.704 5.656 13.594 1.00 83.81 195 ALA A N 1
ATOM 1468 C CA . ALA A 1 195 ? -20.404 6.523 14.540 1.00 83.81 195 ALA A CA 1
ATOM 1469 C C . ALA A 1 195 ? -20.238 8.026 14.234 1.00 83.81 195 ALA A C 1
ATOM 1471 O O . ALA A 1 195 ? -21.125 8.816 14.555 1.00 83.81 195 ALA A O 1
ATOM 1472 N N . LEU A 1 196 ? -19.148 8.430 13.569 1.00 75.62 196 LEU A N 1
ATOM 1473 C CA . LEU A 1 196 ? -18.873 9.832 13.221 1.00 75.62 196 LEU A CA 1
ATOM 1474 C C . LEU A 1 196 ? -19.589 10.310 11.944 1.00 75.62 196 LEU A C 1
ATOM 1476 O O . LEU A 1 196 ? -20.000 11.470 11.859 1.00 75.62 196 LEU A O 1
ATOM 1480 N N . ARG A 1 197 ? -19.808 9.427 10.958 1.00 69.75 197 ARG A N 1
ATOM 1481 C CA . ARG A 1 197 ? -20.491 9.768 9.687 1.00 69.75 197 ARG A CA 1
ATOM 1482 C C . ARG A 1 197 ? -21.885 10.418 9.846 1.00 69.75 197 ARG A C 1
ATOM 1484 O O . ARG A 1 197 ? -22.169 11.351 9.089 1.00 69.75 197 ARG A O 1
ATOM 1491 N N . PRO A 1 198 ? -22.762 10.006 10.789 1.00 57.00 198 PRO A N 1
ATOM 1492 C CA . PRO A 1 198 ? -24.027 10.702 11.028 1.00 57.00 198 PRO A CA 1
ATOM 1493 C C . PRO A 1 198 ? -23.847 12.156 11.495 1.00 57.00 198 PRO A C 1
ATOM 1495 O O . PRO A 1 198 ? -24.613 13.024 11.077 1.00 57.00 198 PRO A O 1
ATOM 1498 N N . ALA A 1 199 ? -22.822 12.448 12.304 1.00 51.84 199 ALA A N 1
ATOM 1499 C CA . ALA A 1 199 ? -22.566 13.792 12.826 1.00 51.84 199 ALA A CA 1
ATOM 1500 C C . ALA A 1 199 ? -22.055 14.757 11.741 1.00 51.84 199 ALA A C 1
ATOM 1502 O O . ALA A 1 199 ? -22.450 15.922 11.712 1.00 51.84 199 ALA A O 1
ATOM 1503 N N . HIS A 1 200 ? -21.239 14.266 10.801 1.00 51.75 200 HIS A N 1
ATOM 1504 C CA . HIS A 1 200 ? -20.706 15.078 9.702 1.00 51.75 200 HIS A CA 1
ATOM 1505 C C . HIS A 1 200 ? -21.770 15.392 8.631 1.00 51.75 200 HIS A C 1
ATOM 1507 O O . HIS A 1 200 ? -21.847 16.517 8.136 1.00 51.75 200 HIS A O 1
ATOM 1513 N N . ARG A 1 201 ? -22.668 14.439 8.325 1.00 49.81 201 ARG A N 1
ATOM 1514 C CA . ARG A 1 201 ? -23.785 14.657 7.382 1.00 49.81 201 ARG A CA 1
ATOM 1515 C C . ARG A 1 201 ? -24.780 15.712 7.884 1.00 49.81 201 ARG A C 1
ATOM 1517 O O . ARG A 1 201 ? -25.282 16.491 7.080 1.00 49.81 201 ARG A O 1
ATOM 1524 N N . ALA A 1 202 ? -25.027 15.769 9.194 1.00 46.94 202 ALA A N 1
ATOM 1525 C CA . ALA A 1 202 ? -25.890 16.779 9.815 1.00 46.94 202 ALA A CA 1
ATOM 1526 C C . ALA A 1 202 ? -25.280 18.197 9.801 1.00 46.94 202 ALA A C 1
ATOM 1528 O O . ALA A 1 202 ? -26.016 19.179 9.776 1.00 46.94 202 ALA A O 1
ATOM 1529 N N . GLN A 1 203 ? -23.948 18.316 9.782 1.00 51.44 203 GLN A N 1
ATOM 1530 C CA . GLN A 1 203 ? -23.239 19.604 9.734 1.00 51.44 203 GLN A CA 1
ATOM 1531 C C . GLN A 1 203 ? -23.048 20.132 8.301 1.00 51.44 203 GLN A C 1
ATOM 1533 O O . GLN A 1 203 ? -22.975 21.340 8.100 1.00 51.44 203 GLN A O 1
ATOM 1538 N N . GLN A 1 204 ? -23.001 19.248 7.296 1.00 49.66 204 GLN A N 1
ATOM 1539 C CA . GLN A 1 204 ? -22.870 19.624 5.880 1.00 49.66 204 GLN A CA 1
ATOM 1540 C C . GLN A 1 204 ? -24.206 19.964 5.188 1.00 49.66 204 GLN A C 1
ATOM 1542 O O . GLN A 1 204 ? -24.198 20.601 4.138 1.00 49.66 204 GLN A O 1
ATOM 1547 N N . HIS A 1 205 ? -25.346 19.538 5.739 1.00 40.44 205 HIS A N 1
ATOM 1548 C CA . HIS A 1 205 ? -26.693 19.927 5.299 1.00 40.44 205 HIS A CA 1
ATOM 1549 C C . HIS A 1 205 ? -27.493 20.420 6.515 1.00 40.44 205 HIS A C 1
ATOM 1551 O O . HIS A 1 205 ? -28.233 19.631 7.112 1.00 40.44 205 HIS A O 1
ATOM 1557 N N . PRO A 1 206 ? -27.365 21.699 6.920 1.00 42.50 206 PRO A N 1
ATOM 1558 C CA . PRO A 1 206 ? -28.279 22.253 7.908 1.00 42.50 206 PRO A CA 1
ATOM 1559 C C . PRO A 1 206 ? -29.703 22.166 7.343 1.00 42.50 206 PRO A C 1
ATOM 1561 O O . PRO A 1 206 ? -29.952 22.565 6.204 1.00 42.50 206 PRO A O 1
ATOM 1564 N N . ALA A 1 207 ? -30.632 21.597 8.117 1.00 48.12 207 ALA A N 1
ATOM 1565 C CA . ALA A 1 207 ? -32.044 21.562 7.746 1.00 48.12 207 ALA A CA 1
ATOM 1566 C C . ALA A 1 207 ? -32.510 22.987 7.384 1.00 48.12 207 ALA A C 1
ATOM 1568 O O . ALA A 1 207 ? -32.155 23.925 8.106 1.00 48.12 207 ALA A O 1
ATOM 1569 N N . PRO A 1 208 ? -33.272 23.183 6.288 1.00 44.59 208 PRO A N 1
ATOM 1570 C CA . PRO A 1 208 ? -33.732 24.512 5.915 1.00 44.59 208 PRO A CA 1
ATOM 1571 C C . PRO A 1 208 ? -34.519 25.112 7.079 1.00 44.59 208 PRO A C 1
ATOM 1573 O O . PRO A 1 208 ? -35.407 24.464 7.644 1.00 44.59 208 PRO A O 1
ATOM 1576 N N . ALA A 1 209 ? -34.148 26.336 7.463 1.00 56.53 209 ALA A N 1
ATOM 1577 C CA . ALA A 1 209 ? -34.807 27.070 8.529 1.00 56.53 209 ALA A CA 1
ATOM 1578 C C . ALA A 1 209 ? -36.315 27.106 8.259 1.00 56.53 209 ALA A C 1
ATOM 1580 O O . ALA A 1 209 ? -36.763 27.46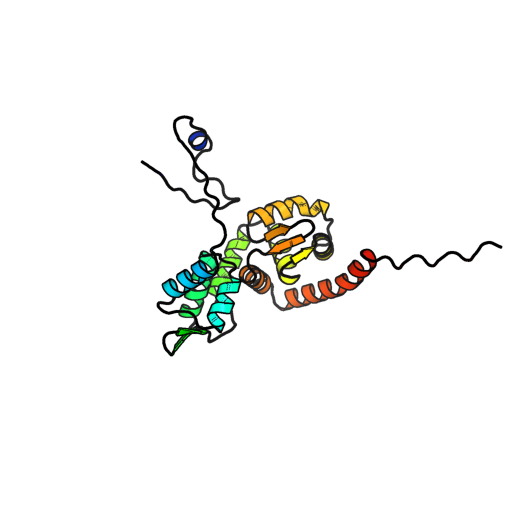5 7.167 1.00 56.53 209 ALA A O 1
ATOM 1581 N N . ARG A 1 210 ? -37.093 26.690 9.261 1.00 56.03 210 ARG A N 1
ATOM 1582 C CA . ARG A 1 210 ? -38.555 26.730 9.230 1.00 56.03 210 ARG A CA 1
ATOM 1583 C C . ARG A 1 210 ? -38.988 28.168 8.893 1.00 56.03 210 ARG A C 1
ATOM 1585 O O . ARG A 1 210 ? -38.512 29.082 9.568 1.00 56.03 210 ARG A O 1
ATOM 1592 N N . PRO A 1 211 ? -39.847 28.394 7.882 1.00 51.28 211 PRO A N 1
ATOM 1593 C CA . PRO A 1 211 ? -40.270 29.743 7.537 1.00 51.28 211 PRO A CA 1
ATOM 1594 C C . PRO A 1 211 ? -40.996 30.376 8.728 1.00 51.28 211 PRO A C 1
ATOM 1596 O O . PRO A 1 211 ? -41.816 29.727 9.384 1.00 51.28 211 PRO A O 1
ATOM 1599 N N . ALA A 1 212 ? -40.640 31.627 9.023 1.00 58.94 212 ALA A N 1
ATOM 1600 C CA . ALA A 1 212 ? -41.261 32.417 10.076 1.00 58.94 212 ALA A CA 1
ATOM 1601 C C . ALA A 1 212 ? -42.774 32.553 9.816 1.00 58.94 212 ALA A C 1
ATOM 1603 O O . ALA A 1 212 ? -43.180 32.653 8.653 1.00 58.94 212 ALA A O 1
ATOM 1604 N N . PRO A 1 213 ? -43.616 32.542 10.865 1.00 58.94 213 PRO A N 1
ATOM 1605 C CA . PRO A 1 213 ? -45.048 32.735 10.688 1.00 58.94 213 PRO A CA 1
ATOM 1606 C C . PRO A 1 213 ? -45.321 34.129 10.097 1.00 58.94 213 PRO A C 1
ATOM 1608 O O . PRO A 1 213 ? -44.605 35.078 10.429 1.00 58.94 213 PRO A O 1
ATOM 1611 N N . PRO A 1 214 ? -46.329 34.262 9.216 1.00 56.19 214 PRO A N 1
ATOM 1612 C CA . PRO A 1 214 ? -46.644 35.534 8.584 1.00 56.19 214 PRO A CA 1
ATOM 1613 C C . PRO A 1 214 ? -47.046 36.565 9.644 1.00 56.19 214 PRO A C 1
ATOM 1615 O O . PRO A 1 214 ? -47.862 36.277 10.521 1.00 56.19 214 PRO A O 1
ATOM 1618 N N . ALA A 1 215 ? -46.442 37.751 9.563 1.00 57.75 215 ALA A N 1
ATOM 1619 C CA . ALA A 1 215 ? -46.826 38.901 10.370 1.00 57.75 215 ALA A CA 1
ATOM 1620 C C . ALA A 1 215 ? -48.234 39.366 9.960 1.00 57.75 215 ALA A C 1
ATOM 1622 O O . ALA A 1 215 ? -48.536 39.423 8.766 1.00 57.75 215 ALA A O 1
ATOM 1623 N N . ALA A 1 216 ? -49.069 39.626 10.967 1.00 60.81 216 ALA A N 1
ATOM 1624 C CA . ALA A 1 216 ? -50.439 40.118 10.836 1.00 60.81 216 ALA A CA 1
ATOM 1625 C C . ALA A 1 216 ? -50.493 41.598 10.436 1.00 60.81 216 ALA A C 1
ATOM 1627 O O . ALA A 1 216 ? -49.566 42.344 10.831 1.00 60.81 216 ALA A O 1
#